Protein AF-A0A7V2LM24-F1 (afdb_monomer_lite)

Foldseek 3Di:
DDDDDDPPDDPPLDPVLLLVLLQVLQVLCLVLQFAEFEEEALLQCVLVVSNVVHPPSVSHYQYYQHQHDPVSLCPQQVQDPVCCVPANCAHQSSQQSRQNSRCVNRVGQKGKYKTAALDPDPADPVHGHLWMKIWIDGPVDIDIDIDRDPDHSVSSSSVRSSVSSVVSVVVSVVVVVVCPPQPDWDFDFAWKDFDWDDDPNDIGTQWIADPNDIWGFPAWDDWDADPQRKIWTWTATPPGKIWTKIANPVVRTITTGTINHHDPPD

pLDDT: mean 90.27, std 15.05, range [33.06, 98.88]

Secondary structure (DSSP, 8-state):
--------------HHHHHHHHHHHHHHHHHTT--EEEEESTTTTHHHHHHHSSTTGGGTEEEEEE--SHHHHHHHH---HHHHHHH-SSSHHHHHHHHHHHHHHHT-SEEEEEEE--SSS---SSS-TTEEEEEEE-SS-EEEEEEE--S-HHHHHHHHHHHHHHHHHHHHHHHHHHHTSTTSPEEEEEEEEEEEEEETTEEEEEEEEETTEEEEEEEEEEEEE-TTS-EEEEEEEGGGEEEEEEE-TTT--EEEEEEEPPP---

Sequence (266 aa):
MQARSPLKGRIIIDALSVQTTSQEVGQRLTAAALTVATAESCTGGLLASVLTDVAGSSAYMLGGVVSYSNHAKMRLLAVQDATLQTYGAVSAETAAEMAQGARRLLGGDIGLATTGIAGPGGGTPDKPVGTVYLHLSATDVEWGERHVWPHDRAGNKLASVQASLDLLLRYLDRRSQSDQHPNRPQRLDLPVVVEASEQAGRWKPRAVWVQDKRWEIVGWGRQSEQANGSVVVMVEANGGARFELVVDVVSGQWRLLRAWWPRQIA

Radius of gyration: 23.98 Å; chains: 1; bounding box: 83×41×59 Å

Structure (mmCIF, N/CA/C/O backbone):
data_AF-A0A7V2LM24-F1
#
_entry.id   AF-A0A7V2LM24-F1
#
loop_
_atom_site.group_PDB
_atom_site.id
_atom_site.type_symbol
_atom_site.label_atom_id
_atom_site.label_alt_id
_atom_site.label_comp_id
_atom_site.label_asym_id
_atom_site.label_entity_id
_atom_site.label_seq_id
_atom_site.pdbx_PDB_ins_code
_atom_site.Cartn_x
_atom_site.Cartn_y
_atom_site.Cartn_z
_atom_site.occupancy
_atom_site.B_iso_or_equiv
_atom_site.auth_seq_id
_atom_site.auth_comp_id
_atom_site.auth_asym_id
_atom_site.auth_atom_id
_atom_site.pdbx_PDB_model_num
ATOM 1 N N . MET A 1 1 ? 46.059 18.172 -12.756 1.00 37.44 1 MET A N 1
ATOM 2 C CA . MET A 1 1 ? 45.212 18.908 -11.793 1.00 37.44 1 MET A CA 1
ATOM 3 C C . MET A 1 1 ? 43.758 18.649 -12.185 1.00 37.44 1 MET A C 1
ATOM 5 O O . MET A 1 1 ? 43.260 19.279 -13.105 1.00 37.44 1 MET A O 1
ATOM 9 N N . GLN A 1 2 ? 43.130 17.604 -11.635 1.00 34.16 2 GLN A N 1
ATOM 10 C CA . GLN A 1 2 ? 41.748 17.246 -11.986 1.00 34.16 2 GLN A CA 1
ATOM 11 C C . GLN A 1 2 ? 40.785 18.178 -11.251 1.00 34.16 2 GLN A C 1
ATOM 13 O O . GLN A 1 2 ? 40.774 18.223 -10.020 1.00 34.16 2 GLN A O 1
ATOM 18 N N . ALA A 1 3 ? 39.995 18.929 -12.014 1.00 35.62 3 ALA A N 1
ATOM 19 C CA . ALA A 1 3 ? 38.919 19.750 -11.489 1.00 35.62 3 ALA A CA 1
ATOM 20 C C . ALA A 1 3 ? 37.841 18.840 -10.884 1.00 35.62 3 ALA A C 1
ATOM 22 O O . ALA A 1 3 ? 37.125 18.134 -11.594 1.00 35.62 3 ALA A O 1
ATOM 23 N N . ARG A 1 4 ? 37.737 18.844 -9.552 1.00 41.78 4 ARG A N 1
ATOM 24 C CA . ARG A 1 4 ? 36.575 18.308 -8.843 1.00 41.78 4 ARG A CA 1
ATOM 25 C C . ARG A 1 4 ? 35.386 19.212 -9.165 1.00 41.78 4 ARG A C 1
ATOM 27 O O . ARG A 1 4 ? 35.331 20.347 -8.702 1.00 41.78 4 ARG A O 1
ATOM 34 N N . SER A 1 5 ? 34.459 18.712 -9.977 1.00 37.47 5 SER A N 1
ATOM 35 C CA . SER A 1 5 ? 33.161 19.356 -10.185 1.00 37.47 5 SER A CA 1
ATOM 36 C C . SER A 1 5 ? 32.372 19.348 -8.866 1.00 37.47 5 SER A C 1
ATOM 38 O O . SER A 1 5 ? 32.349 18.312 -8.194 1.00 37.47 5 SER A O 1
ATOM 40 N N . PRO A 1 6 ? 31.729 20.457 -8.460 1.00 39.03 6 PRO A N 1
ATOM 41 C CA . PRO A 1 6 ? 31.017 20.525 -7.191 1.00 39.03 6 PRO A CA 1
ATOM 42 C C . PRO A 1 6 ? 29.738 19.677 -7.249 1.00 39.03 6 PRO A C 1
ATOM 44 O O . PRO A 1 6 ? 28.896 19.846 -8.131 1.00 39.03 6 PRO A O 1
ATOM 47 N N . LEU A 1 7 ? 29.593 18.762 -6.287 1.00 43.47 7 LEU A N 1
ATOM 48 C CA . LEU A 1 7 ? 28.379 17.984 -6.040 1.00 43.47 7 LEU A CA 1
ATOM 49 C C . LEU A 1 7 ? 27.267 18.920 -5.540 1.00 43.47 7 LEU A C 1
ATOM 51 O O . LEU A 1 7 ? 27.099 19.122 -4.341 1.00 43.47 7 LEU A O 1
ATOM 55 N N . LYS A 1 8 ? 26.498 19.508 -6.459 1.00 33.06 8 LYS A N 1
ATOM 56 C CA . LYS A 1 8 ? 25.224 20.155 -6.124 1.00 33.06 8 LYS A CA 1
ATOM 57 C C . LYS A 1 8 ? 24.149 19.079 -5.925 1.00 33.06 8 LYS A C 1
ATOM 59 O O . LYS A 1 8 ? 23.712 18.461 -6.888 1.00 33.06 8 LYS A O 1
ATOM 64 N N . GLY A 1 9 ? 23.743 18.874 -4.671 1.00 33.28 9 GLY A N 1
ATOM 65 C CA . GLY A 1 9 ? 22.403 18.400 -4.298 1.00 33.28 9 GLY A CA 1
ATOM 66 C C . GLY A 1 9 ? 22.006 16.971 -4.681 1.00 33.28 9 GLY A C 1
ATOM 67 O O . GLY A 1 9 ? 20.861 16.760 -5.066 1.00 33.28 9 GLY A O 1
ATOM 68 N N . ARG A 1 10 ? 22.898 15.978 -4.577 1.00 40.12 10 ARG A N 1
ATOM 69 C CA . ARG A 1 10 ? 22.471 14.568 -4.626 1.00 40.12 10 ARG A CA 1
ATOM 70 C C . ARG A 1 10 ? 21.993 14.142 -3.241 1.00 40.12 10 ARG A C 1
ATOM 72 O O . ARG A 1 10 ? 22.813 14.007 -2.340 1.00 40.12 10 ARG A O 1
ATOM 79 N N . ILE A 1 11 ? 20.690 13.906 -3.087 1.00 46.22 11 ILE A N 1
ATOM 80 C CA . ILE A 1 11 ? 20.195 13.027 -2.024 1.00 46.22 11 ILE A CA 1
ATOM 81 C C . ILE A 1 11 ? 20.829 11.663 -2.304 1.00 46.22 11 ILE A C 1
ATOM 83 O O . ILE A 1 11 ? 20.562 11.049 -3.338 1.00 46.22 11 ILE A O 1
ATOM 87 N N . ILE A 1 12 ? 21.752 11.235 -1.446 1.00 51.56 12 ILE A N 1
ATOM 88 C CA . ILE A 1 12 ? 22.260 9.868 -1.478 1.00 51.56 12 ILE A CA 1
ATOM 89 C C . ILE A 1 12 ? 21.156 9.028 -0.838 1.00 51.56 12 ILE A C 1
ATOM 91 O O . ILE A 1 12 ? 21.003 9.048 0.377 1.00 51.56 12 ILE A O 1
ATOM 95 N N . ILE A 1 13 ? 20.352 8.343 -1.652 1.00 61.75 13 ILE A N 1
ATOM 96 C CA . ILE A 1 13 ? 19.499 7.267 -1.143 1.00 61.75 13 ILE A CA 1
ATOM 97 C C . ILE A 1 13 ? 20.443 6.099 -0.867 1.00 61.75 13 ILE A C 1
ATOM 99 O O . ILE A 1 13 ? 20.842 5.381 -1.785 1.00 61.75 13 ILE A O 1
ATOM 103 N N . ASP A 1 14 ? 20.871 5.972 0.382 1.00 73.62 14 ASP A N 1
ATOM 104 C CA . ASP A 1 14 ? 21.644 4.832 0.855 1.00 73.62 14 ASP A CA 1
ATOM 105 C C . ASP A 1 14 ? 20.752 3.847 1.624 1.00 73.62 14 ASP A C 1
ATOM 107 O O . ASP A 1 14 ? 19.565 4.077 1.868 1.00 73.62 14 ASP A O 1
ATOM 111 N N . ALA A 1 15 ? 21.326 2.700 1.979 1.00 74.44 15 ALA A N 1
ATOM 112 C CA . ALA A 1 15 ? 20.617 1.674 2.734 1.00 74.44 15 ALA A CA 1
ATOM 113 C C . ALA A 1 15 ? 20.126 2.179 4.106 1.00 74.44 15 ALA A C 1
ATOM 115 O O . ALA A 1 15 ? 19.119 1.678 4.602 1.00 74.44 15 ALA A O 1
ATOM 116 N N . LEU A 1 16 ? 20.788 3.185 4.695 1.00 77.94 16 LEU A N 1
ATOM 117 C CA . LEU A 1 16 ? 20.397 3.767 5.982 1.00 77.94 16 LEU A CA 1
ATOM 118 C C . LEU A 1 16 ? 19.121 4.605 5.851 1.00 77.94 16 LEU A C 1
ATOM 120 O O . LEU A 1 16 ? 18.249 4.515 6.716 1.00 77.94 16 LEU A O 1
ATOM 124 N N . SER A 1 17 ? 18.978 5.366 4.760 1.00 86.19 17 SER A N 1
ATOM 125 C CA . SER A 1 17 ? 17.737 6.081 4.436 1.00 86.19 17 SER A CA 1
ATOM 126 C C . SER A 1 17 ? 16.563 5.109 4.338 1.00 86.19 17 SER A C 1
ATOM 128 O O . SER A 1 17 ? 15.573 5.263 5.051 1.00 86.19 17 SER A O 1
ATOM 130 N N . VAL A 1 18 ? 16.707 4.053 3.529 1.00 91.88 18 VAL A N 1
ATOM 131 C CA . VAL A 1 18 ? 15.642 3.056 3.324 1.00 91.88 18 VAL A CA 1
ATOM 132 C C . VAL A 1 18 ? 15.275 2.362 4.634 1.00 91.88 18 VAL A C 1
ATOM 134 O O . VAL A 1 18 ? 14.093 2.196 4.932 1.00 91.88 18 VAL A O 1
ATOM 137 N N . GLN A 1 19 ? 16.273 2.003 5.445 1.00 91.19 19 GLN A N 1
ATOM 138 C CA . GLN A 1 19 ? 16.048 1.402 6.755 1.00 91.19 19 GLN A CA 1
ATOM 139 C C . GLN A 1 19 ? 15.268 2.344 7.683 1.00 91.19 19 GLN A C 1
ATOM 141 O O . GLN A 1 19 ? 14.260 1.933 8.257 1.00 91.19 19 GLN A O 1
ATOM 146 N N . THR A 1 20 ? 15.675 3.610 7.780 1.00 93.56 20 THR A N 1
ATOM 147 C CA . THR A 1 20 ? 14.999 4.616 8.617 1.00 93.56 20 THR A CA 1
ATOM 148 C C . THR A 1 20 ? 13.538 4.794 8.197 1.00 93.56 20 THR A C 1
ATOM 150 O O . THR A 1 20 ? 12.636 4.706 9.029 1.00 93.56 20 THR A O 1
ATOM 153 N N . THR A 1 21 ? 13.275 4.954 6.897 1.00 95.88 21 THR A N 1
ATOM 154 C CA . THR A 1 21 ? 11.907 5.101 6.380 1.00 95.88 21 THR A CA 1
ATOM 155 C C . THR A 1 21 ? 11.081 3.832 6.595 1.00 95.88 21 THR A C 1
ATOM 157 O O . THR A 1 21 ? 9.913 3.917 6.967 1.00 95.88 21 THR A O 1
ATOM 160 N N . SER A 1 22 ? 11.669 2.643 6.419 1.00 97.19 22 SER A N 1
ATOM 161 C CA . SER A 1 22 ? 10.960 1.377 6.656 1.00 97.19 22 SER A CA 1
ATOM 162 C C . SER A 1 22 ? 10.521 1.224 8.117 1.00 97.19 22 SER A C 1
ATOM 164 O O . SER A 1 22 ? 9.391 0.807 8.372 1.00 97.19 22 SER A O 1
ATOM 166 N N . GLN A 1 23 ? 11.363 1.635 9.075 1.00 97.31 23 GLN A N 1
ATOM 167 C CA . GLN A 1 23 ? 11.035 1.624 10.502 1.00 97.31 23 GLN A CA 1
ATOM 168 C C . GLN A 1 23 ? 9.864 2.557 10.815 1.00 97.31 23 GLN A C 1
ATOM 170 O O . GLN A 1 23 ? 8.935 2.152 11.515 1.00 97.31 23 GLN A O 1
ATOM 175 N N . GLU A 1 24 ? 9.873 3.776 10.271 1.00 97.62 24 GLU A N 1
ATOM 176 C CA . GLU A 1 24 ? 8.769 4.722 10.446 1.00 97.62 24 GLU A CA 1
ATOM 177 C C . GLU A 1 24 ? 7.462 4.178 9.850 1.00 97.62 24 GLU A C 1
ATOM 179 O O . GLU A 1 24 ? 6.423 4.184 10.514 1.00 97.62 24 GLU A O 1
ATOM 184 N N . VAL A 1 25 ? 7.514 3.639 8.626 1.00 98.25 25 VAL A N 1
ATOM 185 C CA . VAL A 1 25 ? 6.362 2.997 7.975 1.00 98.25 25 VAL A CA 1
ATOM 186 C C . VAL A 1 25 ? 5.797 1.884 8.855 1.00 98.25 25 VAL A C 1
ATOM 188 O O . VAL A 1 25 ? 4.591 1.862 9.105 1.00 98.25 25 VAL A O 1
ATOM 191 N N . GLY A 1 26 ? 6.648 0.991 9.366 1.00 97.00 26 GLY A N 1
ATOM 192 C CA . GLY A 1 26 ? 6.212 -0.121 10.209 1.00 97.00 26 GLY A CA 1
ATOM 193 C C . GLY A 1 26 ? 5.557 0.336 11.512 1.00 97.00 26 GLY A C 1
ATOM 194 O O . GLY A 1 26 ? 4.490 -0.162 11.881 1.00 97.00 26 GLY A O 1
ATOM 195 N N . GLN A 1 27 ? 6.135 1.340 12.177 1.00 94.50 27 GLN A N 1
ATOM 196 C CA . GLN A 1 27 ? 5.555 1.938 13.383 1.00 94.50 27 GLN A CA 1
ATOM 197 C C . GLN A 1 27 ? 4.174 2.538 13.106 1.00 94.50 27 GLN A C 1
ATOM 199 O O . GLN A 1 27 ? 3.226 2.293 13.855 1.00 94.50 27 GLN A O 1
ATOM 204 N N . ARG A 1 28 ? 4.032 3.294 12.012 1.00 95.88 28 ARG A N 1
ATOM 205 C CA . ARG A 1 28 ? 2.782 3.990 11.684 1.00 95.88 28 ARG A CA 1
ATOM 206 C C . ARG A 1 28 ? 1.684 3.059 11.184 1.00 95.88 28 ARG A C 1
ATOM 208 O O . ARG A 1 28 ? 0.530 3.258 11.556 1.00 95.88 28 ARG A O 1
ATOM 215 N N . LEU A 1 29 ? 2.021 2.039 10.396 1.00 95.31 29 LEU A N 1
ATOM 216 C CA . LEU A 1 29 ? 1.067 1.000 9.996 1.00 95.31 29 LEU A CA 1
ATOM 217 C C . LEU A 1 29 ? 0.553 0.231 11.216 1.00 95.31 29 LEU A C 1
ATOM 219 O O . LEU A 1 29 ? -0.658 0.091 11.378 1.00 95.31 29 LEU A O 1
ATOM 223 N N . THR A 1 30 ? 1.456 -0.172 12.116 1.00 88.62 30 THR A N 1
ATOM 224 C CA . THR A 1 30 ? 1.090 -0.858 13.365 1.00 88.62 30 THR A CA 1
ATOM 225 C C . THR A 1 30 ? 0.179 0.011 14.232 1.00 88.62 30 THR A C 1
ATOM 227 O O . THR A 1 30 ? -0.873 -0.445 14.670 1.00 88.62 30 THR A O 1
ATOM 230 N N . ALA A 1 31 ? 0.539 1.282 14.441 1.00 84.38 31 ALA A N 1
ATOM 231 C CA . ALA A 1 31 ? -0.258 2.216 15.238 1.00 84.38 31 ALA A CA 1
ATOM 232 C C . ALA A 1 31 ? -1.649 2.487 14.636 1.00 84.38 31 ALA A C 1
ATOM 234 O O . ALA A 1 31 ? -2.605 2.720 15.372 1.00 84.38 31 ALA A O 1
ATOM 235 N N . ALA A 1 32 ? -1.769 2.446 13.307 1.00 84.81 32 ALA A N 1
ATOM 236 C CA . ALA A 1 32 ? -3.035 2.608 12.599 1.00 84.81 32 ALA A CA 1
ATOM 237 C C . ALA A 1 32 ? -3.830 1.297 12.442 1.00 84.81 32 ALA A C 1
ATOM 239 O O . ALA A 1 32 ? -4.922 1.337 11.874 1.00 84.81 32 ALA A O 1
ATOM 240 N N . ALA A 1 33 ? -3.295 0.161 12.913 1.00 89.94 33 ALA A N 1
ATOM 241 C CA . ALA A 1 33 ? -3.821 -1.183 12.663 1.00 89.94 33 ALA A CA 1
ATOM 242 C C . ALA A 1 33 ? -4.101 -1.443 11.168 1.00 89.94 33 ALA A C 1
ATOM 244 O O . ALA A 1 33 ? -5.126 -2.020 10.809 1.00 89.94 33 ALA A O 1
ATOM 245 N N . LEU A 1 34 ? -3.200 -0.969 10.300 1.00 94.88 34 LEU A N 1
ATOM 246 C CA . LEU A 1 34 ? -3.285 -1.134 8.852 1.00 94.88 34 LEU A CA 1
ATOM 247 C C . LEU A 1 34 ? -2.288 -2.175 8.361 1.00 94.88 34 LEU A C 1
ATOM 249 O O . LEU A 1 34 ? -1.149 -2.247 8.822 1.00 94.88 34 LEU A O 1
ATOM 253 N N . THR A 1 35 ? -2.713 -2.916 7.349 1.00 97.88 35 THR A N 1
ATOM 254 C CA . THR A 1 35 ? -1.928 -3.956 6.698 1.00 97.88 35 THR A CA 1
ATOM 255 C C . THR A 1 35 ? -1.551 -3.584 5.265 1.00 97.88 35 THR A C 1
ATOM 257 O O . THR A 1 35 ? -2.272 -2.866 4.567 1.00 97.88 35 THR A O 1
ATOM 260 N N . VAL A 1 36 ? -0.406 -4.087 4.805 1.00 98.62 36 VAL A N 1
ATOM 261 C CA . VAL A 1 36 ? 0.128 -3.863 3.463 1.00 98.62 36 VAL A CA 1
ATOM 262 C C . VAL A 1 36 ? 0.480 -5.183 2.777 1.00 98.62 36 VAL A C 1
ATOM 264 O O . VAL A 1 36 ? 1.026 -6.111 3.377 1.00 98.62 36 VAL A O 1
ATOM 267 N N . ALA A 1 37 ? 0.155 -5.240 1.490 1.00 98.75 37 ALA A N 1
ATOM 268 C CA . ALA A 1 37 ? 0.462 -6.311 0.556 1.00 98.75 37 ALA A CA 1
ATOM 269 C C . ALA A 1 37 ? 1.284 -5.744 -0.610 1.00 98.75 37 ALA A C 1
ATOM 271 O O . ALA A 1 37 ? 0.909 -4.719 -1.186 1.00 98.75 37 ALA A O 1
ATOM 272 N N . THR A 1 38 ? 2.389 -6.391 -0.990 1.00 98.81 38 THR A N 1
ATOM 273 C CA . THR A 1 38 ? 3.266 -5.877 -2.060 1.00 98.81 38 THR A CA 1
ATOM 274 C C . THR A 1 38 ? 3.158 -6.671 -3.366 1.00 98.81 38 THR A C 1
ATOM 276 O O . THR A 1 38 ? 2.965 -7.885 -3.374 1.00 98.81 38 THR A O 1
ATOM 279 N N . ALA A 1 39 ? 3.318 -5.986 -4.498 1.00 98.88 39 ALA A N 1
ATOM 280 C CA . ALA A 1 39 ? 3.486 -6.576 -5.825 1.00 98.88 39 ALA A CA 1
ATOM 281 C C . ALA A 1 39 ? 4.750 -6.025 -6.490 1.00 98.88 39 ALA A C 1
ATOM 283 O O . ALA A 1 39 ? 4.821 -4.860 -6.870 1.00 98.88 39 ALA A O 1
ATOM 284 N N . GLU A 1 40 ? 5.760 -6.861 -6.677 1.00 98.81 40 GLU A N 1
ATOM 285 C CA . GLU A 1 40 ? 7.068 -6.425 -7.154 1.00 98.81 40 GLU A CA 1
ATOM 286 C C . GLU A 1 40 ? 7.412 -7.037 -8.508 1.00 98.81 40 GLU A C 1
ATOM 288 O O . GLU A 1 40 ? 7.322 -8.245 -8.713 1.00 98.81 40 GLU A O 1
ATOM 293 N N . SER A 1 41 ? 7.885 -6.207 -9.436 1.00 98.25 41 SER A N 1
ATOM 294 C CA . SER A 1 41 ? 8.527 -6.674 -10.666 1.00 98.25 41 SER A CA 1
ATOM 295 C C . SER A 1 41 ? 10.019 -6.339 -10.624 1.00 98.25 41 SER A C 1
ATOM 297 O O . SER A 1 41 ? 10.837 -7.181 -10.264 1.00 98.25 41 SER A O 1
ATOM 299 N N . CYS A 1 42 ? 10.415 -5.103 -10.940 1.00 97.56 42 CYS A N 1
ATOM 300 C CA . CYS A 1 42 ? 11.832 -4.750 -11.081 1.00 97.56 42 CYS A CA 1
ATOM 301 C C . CYS A 1 42 ? 12.618 -4.717 -9.760 1.00 97.56 42 CYS A C 1
ATOM 303 O O . CYS A 1 42 ? 13.836 -4.904 -9.782 1.00 97.56 42 CYS A O 1
ATOM 305 N N . THR A 1 43 ? 11.949 -4.517 -8.621 1.00 98.12 43 THR A N 1
ATOM 306 C CA . THR A 1 43 ? 12.566 -4.547 -7.283 1.00 98.12 43 THR A CA 1
ATOM 307 C C . THR A 1 43 ? 12.795 -5.973 -6.771 1.00 98.12 43 THR A C 1
ATOM 309 O O . THR A 1 43 ? 13.716 -6.192 -5.985 1.00 98.12 43 THR A O 1
ATOM 312 N N . GLY A 1 44 ? 12.078 -6.964 -7.309 1.00 97.62 44 GLY A N 1
ATOM 313 C CA . GLY A 1 44 ? 12.385 -8.385 -7.135 1.00 97.62 44 GLY A CA 1
ATOM 314 C C . GLY A 1 44 ? 12.363 -8.879 -5.686 1.00 97.62 44 GLY A C 1
ATOM 315 O O . GLY A 1 44 ? 13.215 -9.685 -5.333 1.00 97.62 44 GLY A O 1
ATOM 316 N N . GLY A 1 45 ? 11.451 -8.370 -4.857 1.00 98.38 45 GLY A N 1
ATOM 317 C CA . GLY A 1 45 ? 11.324 -8.744 -3.444 1.00 98.38 45 GLY A CA 1
ATOM 318 C C . GLY A 1 45 ? 12.030 -7.788 -2.480 1.00 98.38 45 GLY A C 1
ATOM 319 O O . GLY A 1 45 ? 11.948 -7.973 -1.271 1.00 98.38 45 GLY A O 1
ATOM 320 N N . LEU A 1 46 ? 12.741 -6.775 -2.988 1.00 98.44 46 LEU A N 1
ATOM 321 C CA . LEU A 1 46 ? 13.481 -5.836 -2.148 1.00 98.44 46 LEU A CA 1
ATOM 322 C C . LEU A 1 46 ? 12.554 -4.962 -1.294 1.00 98.44 46 LEU A C 1
ATOM 324 O O . LEU A 1 46 ? 12.904 -4.671 -0.157 1.00 98.44 46 LEU A O 1
ATOM 328 N N . LEU A 1 47 ? 11.385 -4.563 -1.807 1.00 98.56 47 LEU A N 1
ATOM 329 C CA . LEU A 1 47 ? 10.421 -3.787 -1.019 1.00 98.56 47 LEU A CA 1
ATOM 330 C C . LEU A 1 47 ? 9.864 -4.627 0.136 1.00 98.56 47 LEU A C 1
ATOM 332 O O . LEU A 1 47 ? 9.814 -4.153 1.267 1.00 98.56 47 LEU A O 1
ATOM 336 N N . ALA A 1 48 ? 9.490 -5.880 -0.135 1.00 98.56 48 ALA A N 1
ATOM 337 C CA . ALA A 1 48 ? 9.071 -6.806 0.907 1.00 98.56 48 ALA A CA 1
ATOM 338 C C . ALA A 1 48 ? 10.191 -7.029 1.935 1.00 98.5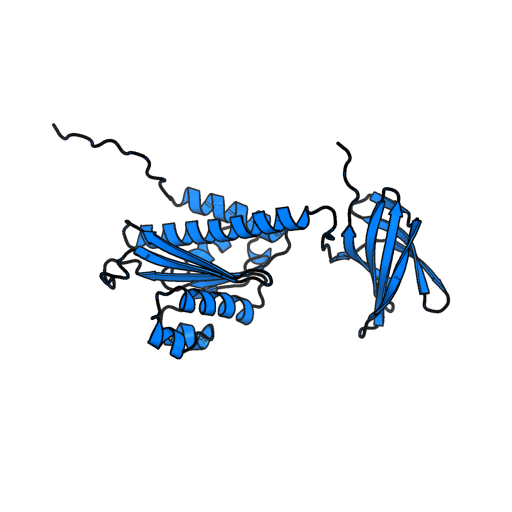6 48 ALA A C 1
ATOM 340 O O . ALA A 1 48 ? 9.928 -6.924 3.126 1.00 98.56 48 ALA A O 1
ATOM 341 N N . SER A 1 49 ? 11.432 -7.245 1.479 1.00 98.38 49 SER A N 1
ATOM 342 C CA . SER A 1 49 ? 12.601 -7.456 2.345 1.00 98.38 49 SER A CA 1
ATOM 343 C C . SER A 1 49 ? 12.773 -6.326 3.357 1.00 98.38 49 SER A C 1
ATOM 345 O O . SER A 1 49 ? 12.809 -6.591 4.554 1.00 98.38 49 SER A O 1
ATOM 347 N N . VAL A 1 50 ? 12.807 -5.068 2.901 1.00 98.00 50 VAL A N 1
ATOM 348 C CA . VAL A 1 50 ? 13.039 -3.934 3.811 1.00 98.00 50 VAL A CA 1
ATOM 349 C C . VAL A 1 50 ? 11.871 -3.708 4.771 1.00 98.00 50 VAL A C 1
ATOM 351 O O . VAL A 1 50 ? 12.082 -3.283 5.900 1.00 98.00 50 VAL A O 1
ATOM 354 N N . LEU A 1 51 ? 10.637 -4.028 4.362 1.00 98.25 51 LEU A N 1
ATOM 355 C CA . LEU A 1 51 ? 9.479 -3.992 5.259 1.00 98.25 51 LEU A CA 1
ATOM 356 C C . LEU A 1 51 ? 9.545 -5.101 6.315 1.00 98.25 51 LEU A C 1
ATOM 358 O O . LEU A 1 51 ? 9.098 -4.879 7.439 1.00 98.25 51 LEU A O 1
ATOM 362 N N . THR A 1 52 ? 10.089 -6.273 5.969 1.00 98.00 52 THR A N 1
ATOM 363 C CA . THR A 1 52 ? 10.245 -7.405 6.894 1.00 98.00 52 THR A CA 1
ATOM 364 C C . THR A 1 52 ? 11.470 -7.303 7.801 1.00 98.00 52 THR A C 1
ATOM 366 O O . THR A 1 52 ? 11.455 -7.898 8.875 1.00 98.00 52 THR A O 1
ATOM 369 N N . ASP A 1 53 ? 12.481 -6.514 7.425 1.00 96.88 53 ASP A N 1
ATOM 370 C CA . ASP A 1 53 ? 13.674 -6.250 8.248 1.00 96.88 53 ASP A CA 1
ATOM 371 C C . ASP A 1 53 ? 13.350 -5.445 9.523 1.00 96.88 53 ASP A C 1
ATOM 373 O O . ASP A 1 53 ? 14.142 -5.395 10.468 1.00 96.88 53 ASP A O 1
ATOM 377 N N . VAL A 1 54 ? 12.171 -4.822 9.582 1.00 96.62 54 VAL A N 1
ATOM 378 C CA . VAL A 1 54 ? 11.662 -4.140 10.774 1.00 96.62 54 VAL A CA 1
ATOM 379 C C . VAL A 1 54 ? 11.084 -5.168 11.750 1.00 96.62 54 VAL A C 1
ATOM 381 O O . VAL A 1 54 ? 10.177 -5.937 11.423 1.00 96.62 54 VAL A O 1
ATOM 384 N N . ALA A 1 55 ? 11.584 -5.165 12.987 1.00 95.19 55 ALA A N 1
ATOM 385 C CA . ALA A 1 55 ? 11.072 -6.032 14.044 1.00 95.19 55 ALA A CA 1
ATOM 386 C C . ALA A 1 55 ? 9.569 -5.791 14.288 1.00 95.19 55 ALA A C 1
ATOM 388 O O . ALA A 1 55 ? 9.126 -4.650 14.405 1.00 95.19 55 ALA A O 1
ATOM 389 N N . GLY A 1 56 ? 8.790 -6.874 14.384 1.00 94.56 56 GLY A N 1
ATOM 390 C CA . GLY A 1 56 ? 7.331 -6.804 14.533 1.00 94.56 56 GLY A CA 1
ATOM 391 C C . GLY A 1 56 ? 6.561 -6.643 13.217 1.00 94.56 56 GLY A C 1
ATOM 392 O O . GLY A 1 56 ? 5.345 -6.468 13.252 1.00 94.56 56 GLY A O 1
ATOM 393 N N . SER A 1 57 ? 7.228 -6.754 12.063 1.00 96.88 57 SER A N 1
ATOM 394 C CA . SER A 1 57 ? 6.614 -6.626 10.733 1.00 96.88 57 SER A CA 1
ATOM 395 C C . SER A 1 57 ? 5.418 -7.547 10.474 1.00 96.88 57 SER A C 1
ATOM 397 O O . SER A 1 57 ? 4.544 -7.191 9.689 1.00 96.88 57 SER A O 1
ATOM 399 N N . SER A 1 58 ? 5.291 -8.663 11.198 1.00 96.19 58 SER A N 1
ATOM 400 C CA . SER A 1 58 ? 4.107 -9.534 11.167 1.00 96.19 58 SER A CA 1
ATOM 401 C C . SER A 1 58 ? 2.797 -8.835 11.557 1.00 96.19 58 SER A C 1
ATOM 403 O O . SER A 1 58 ? 1.728 -9.364 11.273 1.00 96.19 58 SER A O 1
ATOM 405 N N . ALA A 1 59 ? 2.856 -7.675 12.219 1.00 89.50 59 ALA A N 1
ATOM 406 C CA . ALA A 1 59 ? 1.676 -6.891 12.577 1.00 89.50 59 ALA A CA 1
ATOM 407 C C . ALA A 1 59 ? 1.047 -6.147 11.384 1.00 89.50 59 ALA A C 1
ATOM 409 O O . ALA A 1 59 ? -0.134 -5.817 11.443 1.00 89.50 59 ALA A O 1
ATOM 410 N N . TYR A 1 60 ? 1.810 -5.875 10.319 1.00 97.12 60 TYR A N 1
ATOM 411 C CA . TYR A 1 60 ? 1.335 -5.068 9.187 1.00 97.12 60 TYR A CA 1
ATOM 412 C C . TYR A 1 60 ? 1.685 -5.635 7.808 1.00 97.12 60 TYR A C 1
ATOM 414 O O . TYR A 1 60 ? 1.000 -5.320 6.842 1.00 97.12 60 TYR A O 1
ATOM 422 N N . MET A 1 61 ? 2.728 -6.451 7.661 1.00 98.19 61 MET A N 1
ATOM 423 C CA . MET A 1 61 ? 3.136 -7.003 6.369 1.00 98.19 61 MET A CA 1
ATOM 424 C C . MET A 1 61 ? 2.487 -8.372 6.145 1.00 98.19 61 MET A C 1
ATOM 426 O O . MET A 1 61 ? 2.851 -9.347 6.798 1.00 98.19 61 MET A O 1
ATOM 430 N N . LEU A 1 62 ? 1.549 -8.460 5.197 1.00 97.88 62 LEU A N 1
ATOM 431 C CA . LEU A 1 62 ? 0.817 -9.707 4.921 1.00 97.88 62 LEU A CA 1
ATOM 432 C C . LEU A 1 62 ? 1.582 -10.665 4.011 1.00 97.88 62 LEU A C 1
ATOM 434 O O . LEU A 1 62 ? 1.419 -11.881 4.085 1.00 97.88 62 LEU A O 1
ATOM 438 N N . GLY A 1 63 ? 2.392 -10.113 3.115 1.00 97.62 63 GLY A N 1
ATOM 439 C CA . GLY A 1 63 ? 3.096 -10.876 2.099 1.00 97.62 63 GLY A CA 1
ATOM 440 C C . GLY A 1 63 ? 3.322 -10.060 0.836 1.00 97.62 63 GLY A C 1
ATOM 441 O O . GLY A 1 63 ? 2.863 -8.922 0.703 1.00 97.62 63 GLY A O 1
ATOM 442 N N . GLY A 1 64 ? 4.053 -10.657 -0.097 1.00 98.12 64 GLY A N 1
ATOM 443 C CA . GLY A 1 64 ? 4.395 -10.023 -1.358 1.00 98.12 64 GLY A CA 1
ATOM 444 C C . GLY A 1 64 ? 4.368 -11.006 -2.516 1.00 98.12 64 GLY A C 1
ATOM 445 O O . GLY A 1 64 ? 4.672 -12.188 -2.356 1.00 98.12 64 GLY A O 1
ATOM 446 N N . VAL A 1 65 ? 4.029 -10.506 -3.699 1.00 98.75 65 VAL A N 1
ATOM 447 C CA . VAL A 1 65 ? 4.078 -11.262 -4.949 1.00 98.75 65 VAL A CA 1
ATOM 448 C C . VAL A 1 65 ? 5.168 -10.683 -5.834 1.00 98.75 65 VAL A C 1
ATOM 450 O O . VAL A 1 65 ? 5.057 -9.556 -6.310 1.00 98.75 65 VAL A O 1
ATOM 453 N N . VAL A 1 66 ? 6.202 -11.472 -6.122 1.00 98.75 66 VAL A N 1
ATOM 454 C CA . VAL A 1 66 ? 7.184 -11.112 -7.150 1.00 98.75 66 VAL A CA 1
ATOM 455 C C . VAL A 1 66 ? 6.679 -11.594 -8.514 1.00 98.75 66 VAL A C 1
ATOM 457 O O . VAL A 1 66 ? 6.868 -12.746 -8.900 1.00 98.75 66 VAL A O 1
ATOM 460 N N . SER A 1 67 ? 6.015 -10.713 -9.262 1.00 98.00 67 SER A N 1
ATOM 461 C CA . SER A 1 67 ? 5.397 -11.004 -10.563 1.00 98.00 67 SER A CA 1
ATOM 462 C C . SER A 1 67 ? 6.234 -10.456 -11.72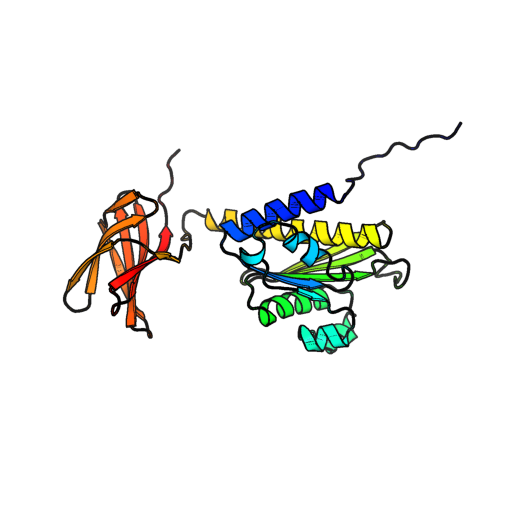6 1.00 98.00 67 SER A C 1
ATOM 464 O O . SER A 1 67 ? 5.853 -9.491 -12.397 1.00 98.00 67 SER A O 1
ATOM 466 N N . TYR A 1 68 ? 7.401 -11.056 -11.977 1.00 96.25 68 TYR A N 1
ATOM 467 C CA . TYR A 1 68 ? 8.351 -10.540 -12.975 1.00 96.25 68 TYR A CA 1
ATOM 468 C C . TYR A 1 68 ? 7.833 -10.647 -14.421 1.00 96.25 68 TYR A C 1
ATOM 470 O O . TYR A 1 68 ? 7.899 -9.680 -15.180 1.00 96.25 68 TYR A O 1
ATOM 478 N N . SER A 1 69 ? 7.255 -11.790 -14.804 1.00 97.88 69 SER A N 1
ATOM 479 C CA . SER A 1 69 ? 6.728 -12.014 -16.159 1.00 97.88 69 SER A CA 1
ATOM 480 C C . SER A 1 69 ? 5.284 -11.530 -16.322 1.00 97.88 69 SER A C 1
ATOM 482 O O . SER A 1 69 ? 4.527 -11.475 -15.353 1.00 97.88 69 SER A O 1
ATOM 484 N N . ASN A 1 70 ? 4.874 -11.236 -17.560 1.00 98.31 70 ASN A N 1
ATOM 485 C CA . ASN A 1 70 ? 3.479 -10.909 -17.890 1.00 98.31 70 ASN A CA 1
ATOM 486 C C . ASN A 1 70 ? 2.521 -12.015 -17.440 1.00 98.31 70 ASN A C 1
ATOM 488 O O . ASN A 1 70 ? 1.523 -11.740 -16.787 1.00 98.31 70 ASN A O 1
ATOM 492 N N . HIS A 1 71 ? 2.873 -13.276 -17.697 1.00 98.31 71 HIS A N 1
ATOM 493 C CA . HIS A 1 71 ? 2.087 -14.417 -17.233 1.00 98.31 71 HIS A CA 1
ATOM 494 C C . HIS A 1 71 ? 1.929 -14.440 -15.704 1.00 98.31 71 HIS A C 1
ATOM 496 O O . HIS A 1 71 ? 0.832 -14.687 -15.214 1.00 98.31 71 HIS A O 1
ATOM 502 N N . ALA A 1 72 ? 2.985 -14.136 -14.939 1.00 98.50 72 ALA A N 1
ATOM 503 C CA . ALA A 1 72 ? 2.884 -14.049 -13.482 1.00 98.50 72 ALA A CA 1
ATOM 504 C C . ALA A 1 72 ? 1.987 -12.885 -13.031 1.00 98.50 72 ALA A C 1
ATOM 506 O O . ALA A 1 72 ? 1.179 -13.071 -12.126 1.00 98.50 72 ALA A O 1
ATOM 507 N N . LYS A 1 73 ? 2.084 -11.715 -13.681 1.00 98.75 73 LYS A N 1
ATOM 508 C CA . LYS A 1 73 ? 1.209 -10.559 -13.414 1.00 98.75 73 LYS A CA 1
ATOM 509 C C . LYS A 1 73 ? -0.264 -10.921 -13.614 1.00 98.75 73 LYS A C 1
ATOM 511 O O . LYS A 1 73 ? -1.076 -10.690 -12.725 1.00 98.75 73 LYS A O 1
ATOM 516 N N . MET A 1 74 ? -0.593 -11.557 -14.738 1.00 98.75 74 MET A N 1
ATOM 517 C CA . MET A 1 74 ? -1.965 -11.980 -15.030 1.00 98.75 74 MET A CA 1
ATOM 518 C C . MET A 1 74 ? -2.443 -13.057 -14.054 1.00 98.75 74 MET A C 1
ATOM 520 O O . MET A 1 74 ? -3.488 -12.917 -13.429 1.00 98.75 74 MET A O 1
ATOM 524 N N . ARG A 1 75 ? -1.659 -14.125 -13.873 1.00 98.62 75 ARG A N 1
ATOM 525 C CA . ARG A 1 75 ? -2.074 -15.289 -13.082 1.00 98.62 75 ARG A CA 1
ATOM 526 C C . ARG A 1 75 ? -2.198 -14.997 -11.589 1.00 98.62 75 ARG A C 1
ATOM 528 O O . ARG A 1 75 ? -3.097 -15.532 -10.953 1.00 98.62 75 ARG A O 1
ATOM 535 N N . LEU A 1 76 ? -1.265 -14.234 -11.024 1.00 98.56 76 LEU A N 1
ATOM 536 C CA . LEU A 1 76 ? -1.185 -14.028 -9.575 1.00 98.56 76 LEU A CA 1
ATOM 537 C C . LEU A 1 76 ? -1.907 -12.757 -9.132 1.00 98.56 76 LEU A C 1
ATOM 539 O O . LEU A 1 76 ? -2.481 -12.739 -8.052 1.00 98.56 76 LEU A O 1
ATOM 543 N N . LEU A 1 77 ? -1.880 -11.702 -9.949 1.00 98.62 77 LEU A N 1
ATOM 544 C CA . LEU A 1 77 ? -2.404 -10.384 -9.576 1.00 98.62 77 LEU A CA 1
ATOM 545 C C . LEU A 1 77 ? -3.634 -9.975 -10.391 1.00 98.62 77 LEU A C 1
ATOM 547 O O . LEU A 1 77 ? -4.161 -8.886 -10.184 1.00 98.62 77 LEU A O 1
ATOM 551 N N . ALA A 1 78 ? -4.114 -10.839 -11.292 1.00 98.44 78 ALA A N 1
ATOM 552 C CA . ALA A 1 78 ? -5.242 -10.555 -12.176 1.00 98.44 78 ALA A CA 1
ATOM 553 C C . ALA A 1 78 ? -5.048 -9.281 -13.021 1.00 98.44 78 ALA A C 1
ATOM 555 O O . ALA A 1 78 ? -6.020 -8.602 -13.346 1.00 98.44 78 ALA A O 1
ATOM 556 N N . VAL A 1 79 ? -3.796 -8.964 -13.381 1.00 98.75 79 VAL A N 1
ATOM 557 C CA . VAL A 1 79 ? -3.511 -7.959 -14.415 1.00 98.75 79 VAL A CA 1
ATOM 558 C C . VAL A 1 79 ? -4.156 -8.423 -15.718 1.00 98.75 79 VAL A C 1
ATOM 560 O O . VAL A 1 79 ? -4.058 -9.597 -16.077 1.00 98.75 79 VAL A O 1
ATOM 563 N N . GLN A 1 80 ? -4.835 -7.528 -16.420 1.00 98.69 80 GLN A N 1
ATOM 564 C CA . GLN A 1 80 ? -5.557 -7.863 -17.637 1.00 98.69 80 GLN A CA 1
ATOM 565 C C . GLN A 1 80 ? -4.591 -7.984 -18.816 1.00 98.69 80 GLN A C 1
ATOM 567 O O . GLN A 1 80 ? -3.680 -7.171 -18.984 1.00 98.69 80 GLN A O 1
ATOM 572 N N . ASP A 1 81 ? -4.822 -8.970 -19.686 1.00 98.50 81 ASP A N 1
ATOM 573 C CA . ASP A 1 81 ? -4.047 -9.098 -20.925 1.00 98.50 81 ASP A CA 1
ATOM 574 C C . ASP A 1 81 ? -4.176 -7.831 -21.787 1.00 98.50 81 ASP A C 1
ATOM 576 O O . ASP A 1 81 ? -3.170 -7.284 -22.227 1.00 98.50 81 ASP A O 1
ATOM 580 N N . ALA A 1 82 ? -5.386 -7.273 -21.911 1.00 98.50 82 ALA A N 1
ATOM 581 C CA . ALA A 1 82 ? -5.628 -6.028 -22.644 1.00 98.50 82 ALA A CA 1
ATOM 582 C C . ALA A 1 82 ? -4.768 -4.851 -22.142 1.00 98.50 82 ALA A C 1
ATOM 584 O O . ALA A 1 82 ? -4.254 -4.074 -22.952 1.00 98.50 82 ALA A O 1
ATOM 585 N N . THR A 1 83 ? -4.556 -4.745 -20.826 1.00 98.56 83 THR A N 1
ATOM 586 C CA . THR A 1 83 ? -3.684 -3.731 -20.214 1.00 98.56 83 THR A CA 1
ATOM 587 C C . THR A 1 83 ? -2.232 -3.931 -20.647 1.00 98.56 83 THR A C 1
ATOM 589 O O . THR A 1 83 ? -1.565 -2.985 -21.073 1.00 98.56 83 THR A O 1
ATOM 592 N N . LEU A 1 84 ? -1.750 -5.175 -20.624 1.00 98.44 84 LEU A N 1
ATOM 593 C CA . LEU A 1 84 ? -0.388 -5.510 -21.037 1.00 98.44 84 LEU A CA 1
ATOM 594 C C . LEU A 1 84 ? -0.160 -5.322 -22.541 1.00 98.44 84 LEU A C 1
ATOM 596 O O . LEU A 1 84 ? 0.914 -4.858 -22.916 1.00 98.44 84 LEU A O 1
ATOM 600 N N . GLN A 1 85 ? -1.142 -5.639 -23.388 1.00 98.06 85 GLN A N 1
ATOM 601 C CA . GLN A 1 85 ? -1.046 -5.425 -24.837 1.00 98.06 85 GLN A CA 1
ATOM 602 C C . GLN A 1 85 ? -1.047 -3.934 -25.197 1.00 98.06 85 GLN A C 1
ATOM 604 O O . GLN A 1 85 ? -0.288 -3.507 -26.062 1.00 98.06 85 GLN A O 1
ATOM 609 N N . THR A 1 86 ? -1.878 -3.136 -24.520 1.00 98.12 86 THR A N 1
ATOM 610 C CA . THR A 1 86 ? -2.079 -1.718 -24.862 1.00 98.12 86 THR A CA 1
ATOM 611 C C . THR A 1 86 ? -0.981 -0.825 -24.289 1.00 98.12 86 THR A C 1
ATOM 613 O O . THR A 1 86 ? -0.440 0.028 -24.988 1.00 98.12 86 THR A O 1
ATOM 616 N N . TYR A 1 87 ? -0.630 -1.015 -23.015 1.00 98.00 87 TYR A N 1
ATOM 617 C CA . TYR A 1 87 ? 0.257 -0.104 -22.283 1.00 98.00 87 TYR A CA 1
ATOM 618 C C . TYR A 1 87 ? 1.638 -0.706 -21.995 1.00 98.00 87 TYR A C 1
ATOM 620 O O . TYR A 1 87 ? 2.606 0.024 -21.732 1.00 98.00 87 TYR A O 1
ATOM 628 N N . GLY A 1 88 ? 1.756 -2.034 -22.081 1.00 98.00 88 GLY A N 1
ATOM 629 C CA . GLY A 1 88 ? 2.953 -2.781 -21.714 1.00 98.00 88 GLY A CA 1
ATOM 630 C C . GLY A 1 88 ? 3.102 -2.974 -20.203 1.00 98.00 88 GLY A C 1
ATOM 631 O O . GLY A 1 88 ? 2.513 -2.266 -19.394 1.00 98.00 88 GLY A O 1
ATOM 632 N N . ALA A 1 89 ? 3.979 -3.903 -19.810 1.00 97.94 89 ALA A N 1
ATOM 633 C CA . ALA A 1 89 ? 4.214 -4.254 -18.404 1.00 97.94 89 ALA A CA 1
ATOM 634 C C . ALA A 1 89 ? 4.783 -3.116 -17.540 1.00 97.94 89 ALA A C 1
ATOM 636 O O . ALA A 1 89 ? 4.723 -3.179 -16.313 1.00 97.94 89 ALA A O 1
ATOM 637 N N . VAL A 1 90 ? 5.386 -2.108 -18.173 1.00 98.38 90 VAL A N 1
ATOM 638 C CA . VAL A 1 90 ? 5.959 -0.928 -17.520 1.00 98.38 90 VAL A CA 1
ATOM 639 C C . VAL A 1 90 ? 5.066 0.260 -17.854 1.00 98.38 90 VAL A C 1
ATOM 641 O O . VAL A 1 90 ? 5.322 0.991 -18.815 1.00 98.38 90 VAL A O 1
ATOM 644 N N . SER A 1 91 ? 3.973 0.393 -17.110 1.00 98.69 91 SER A N 1
ATOM 645 C CA . SER A 1 91 ? 2.973 1.447 -17.276 1.00 98.69 91 SER A CA 1
ATOM 646 C C . SER A 1 91 ? 2.252 1.734 -15.956 1.00 98.69 91 SER A C 1
ATOM 648 O O . SER A 1 91 ? 2.348 0.946 -15.009 1.00 98.69 91 SER A O 1
ATOM 650 N N . ALA A 1 92 ? 1.524 2.852 -15.903 1.00 98.69 92 ALA A N 1
ATOM 651 C CA . ALA A 1 92 ? 0.723 3.219 -14.738 1.00 98.69 92 ALA A CA 1
ATOM 652 C C . ALA A 1 92 ? -0.444 2.240 -14.535 1.00 98.69 92 ALA A C 1
ATOM 654 O O . ALA A 1 92 ? -0.718 1.826 -13.416 1.00 98.69 92 ALA A O 1
ATOM 655 N N . GLU A 1 93 ? -1.072 1.807 -15.625 1.00 98.81 93 GLU A N 1
ATOM 656 C CA . GLU A 1 93 ? -2.204 0.879 -15.648 1.00 98.81 93 GLU A CA 1
ATOM 657 C C . GLU A 1 93 ? -1.797 -0.498 -15.120 1.00 98.81 93 GLU A C 1
ATOM 659 O O . GLU A 1 93 ? -2.465 -1.054 -14.250 1.00 98.81 93 GLU A O 1
ATOM 664 N N . THR A 1 94 ? -0.648 -1.017 -15.569 1.00 98.88 94 THR A N 1
ATOM 665 C CA . THR A 1 94 ? -0.119 -2.281 -15.046 1.00 98.88 94 THR A CA 1
ATOM 666 C C . THR A 1 94 ? 0.222 -2.158 -13.560 1.00 98.88 94 THR A C 1
ATOM 668 O O . THR A 1 94 ? -0.083 -3.067 -12.792 1.00 98.88 94 THR A O 1
ATOM 671 N N . ALA A 1 95 ? 0.838 -1.049 -13.131 1.00 98.88 95 ALA A N 1
ATOM 672 C CA . ALA A 1 95 ? 1.145 -0.826 -11.718 1.00 98.88 95 ALA A CA 1
ATOM 673 C C . ALA A 1 95 ? -0.133 -0.784 -10.859 1.00 98.88 95 ALA A C 1
ATOM 675 O O . ALA A 1 95 ? -0.180 -1.417 -9.805 1.00 98.88 95 ALA A O 1
ATOM 676 N N . ALA A 1 96 ? -1.180 -0.106 -11.336 1.00 98.88 96 ALA A N 1
ATOM 677 C CA . ALA A 1 96 ? -2.475 -0.030 -10.668 1.00 98.88 96 ALA A CA 1
ATOM 678 C C . ALA A 1 96 ? -3.125 -1.407 -10.506 1.00 98.88 96 ALA A C 1
ATOM 680 O O . ALA A 1 96 ? -3.467 -1.804 -9.390 1.00 98.88 96 ALA A O 1
ATOM 681 N N . GLU A 1 97 ? -3.226 -2.178 -11.590 1.00 98.88 97 GLU A N 1
ATOM 682 C CA . GLU A 1 97 ? -3.798 -3.526 -11.537 1.00 98.88 97 GLU A CA 1
ATOM 683 C C . GLU A 1 97 ? -2.973 -4.464 -10.646 1.00 98.88 97 GLU A C 1
ATOM 685 O O . GLU A 1 97 ? -3.546 -5.246 -9.887 1.00 98.88 97 GLU A O 1
ATOM 690 N N . MET A 1 98 ? -1.639 -4.349 -10.659 1.0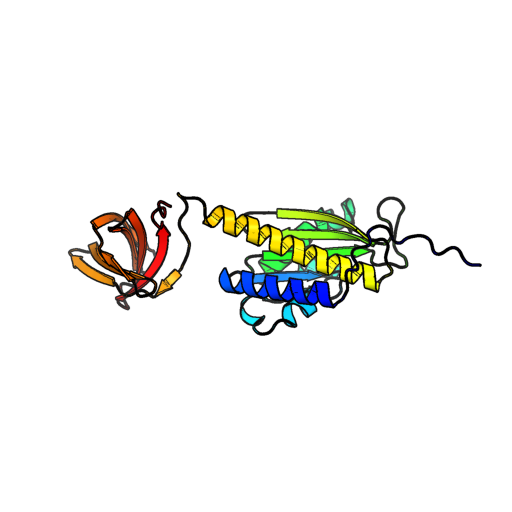0 98.88 98 MET A N 1
ATOM 691 C CA . MET A 1 98 ? -0.761 -5.095 -9.752 1.00 98.88 98 MET A CA 1
ATOM 692 C C . MET A 1 98 ? -1.033 -4.761 -8.278 1.00 98.88 98 MET A C 1
ATOM 694 O O . MET A 1 98 ? -1.140 -5.676 -7.460 1.00 98.88 98 MET A O 1
ATOM 698 N N . ALA A 1 99 ? -1.158 -3.476 -7.929 1.00 98.88 99 ALA A N 1
ATOM 699 C CA . ALA A 1 99 ? -1.395 -3.033 -6.553 1.00 98.88 99 ALA A CA 1
ATOM 700 C C . ALA A 1 99 ? -2.759 -3.512 -6.046 1.00 98.88 99 ALA A C 1
ATOM 702 O O . ALA A 1 99 ? -2.862 -4.116 -4.977 1.00 98.88 99 ALA A O 1
ATOM 703 N N . GLN A 1 100 ? -3.801 -3.312 -6.853 1.00 98.81 100 GLN A N 1
ATOM 704 C CA . GLN A 1 100 ? -5.149 -3.780 -6.548 1.00 98.81 100 GLN A CA 1
ATOM 705 C C . GLN A 1 100 ? -5.204 -5.310 -6.445 1.00 98.81 100 GLN A C 1
ATOM 707 O O . GLN A 1 100 ? -5.865 -5.853 -5.559 1.00 98.81 100 GLN A O 1
ATOM 712 N N . GLY A 1 101 ? -4.494 -6.007 -7.334 1.00 98.69 101 GLY A N 1
ATOM 713 C CA . GLY A 1 101 ? -4.340 -7.455 -7.326 1.00 98.69 101 GLY A CA 1
ATOM 714 C C . GLY A 1 101 ? -3.740 -7.969 -6.025 1.00 98.69 101 GLY A C 1
ATOM 715 O O . GLY A 1 101 ? -4.328 -8.845 -5.398 1.00 98.69 101 GLY A O 1
ATOM 716 N N . ALA A 1 102 ? -2.625 -7.384 -5.577 1.00 98.75 102 ALA A N 1
ATOM 717 C CA . ALA A 1 102 ? -1.975 -7.766 -4.324 1.00 98.75 102 ALA A CA 1
ATOM 718 C C . ALA A 1 102 ? -2.882 -7.519 -3.118 1.00 98.75 102 ALA A C 1
ATOM 720 O O . ALA A 1 102 ? -3.044 -8.406 -2.280 1.00 98.75 102 ALA A O 1
ATOM 721 N N . ARG A 1 103 ? -3.527 -6.345 -3.073 1.00 98.44 103 ARG A N 1
ATOM 722 C CA . ARG A 1 103 ? -4.476 -5.986 -2.016 1.00 98.44 103 ARG A CA 1
ATOM 723 C C . ARG A 1 103 ? -5.606 -7.008 -1.903 1.00 98.44 103 ARG A C 1
ATOM 725 O O . ARG A 1 103 ? -5.884 -7.494 -0.811 1.00 98.44 103 ARG A O 1
ATOM 732 N N . ARG A 1 104 ? -6.231 -7.370 -3.031 1.00 98.19 104 ARG A N 1
ATOM 733 C CA . ARG A 1 104 ? -7.314 -8.368 -3.074 1.00 98.19 104 ARG A CA 1
ATOM 734 C C . ARG A 1 104 ? -6.832 -9.773 -2.726 1.00 98.19 104 ARG A C 1
ATOM 736 O O . ARG A 1 104 ? -7.505 -10.456 -1.966 1.00 98.19 104 ARG A O 1
ATOM 743 N N . LEU A 1 105 ? -5.698 -10.199 -3.286 1.00 98.00 105 LEU A N 1
ATOM 744 C CA . LEU A 1 105 ? -5.163 -11.552 -3.116 1.00 98.00 105 LEU A CA 1
ATOM 745 C C . LEU A 1 105 ? -4.822 -11.851 -1.654 1.00 98.00 105 LEU A C 1
ATOM 747 O O . LEU A 1 105 ? -5.121 -12.937 -1.169 1.00 98.00 105 LEU A O 1
ATOM 751 N N . LEU A 1 106 ? -4.177 -10.900 -0.978 1.00 96.25 106 LEU A N 1
ATOM 752 C CA . LEU A 1 106 ? -3.690 -11.074 0.391 1.00 96.25 106 LEU A CA 1
ATOM 753 C C . LEU A 1 106 ? -4.660 -10.530 1.449 1.00 96.25 106 LEU A C 1
ATOM 755 O O . LEU A 1 106 ? -4.439 -10.752 2.633 1.00 96.25 106 LEU A O 1
ATOM 759 N N . GLY A 1 107 ? -5.734 -9.847 1.040 1.00 92.00 107 GLY A N 1
ATOM 760 C CA . GLY A 1 107 ? -6.728 -9.281 1.954 1.00 92.00 107 GLY A CA 1
ATOM 761 C C . GLY A 1 107 ? -6.219 -8.073 2.747 1.00 92.00 107 GLY A C 1
ATOM 762 O O . GLY A 1 107 ? -6.652 -7.870 3.876 1.00 92.00 107 GLY A O 1
ATOM 763 N N . GLY A 1 108 ? -5.292 -7.297 2.177 1.00 90.62 108 GLY A N 1
ATOM 764 C CA . GLY A 1 108 ? -4.698 -6.136 2.842 1.00 90.62 108 GLY A CA 1
ATOM 765 C C . GLY A 1 108 ? -5.537 -4.865 2.760 1.00 90.62 108 GLY A C 1
ATOM 766 O O . GLY A 1 108 ? -6.347 -4.682 1.846 1.00 90.62 108 GLY A O 1
ATOM 767 N N . ASP A 1 109 ? -5.289 -3.936 3.681 1.00 96.12 109 ASP A N 1
ATOM 768 C CA . ASP A 1 109 ? -5.848 -2.582 3.606 1.00 96.12 109 ASP A CA 1
ATOM 769 C C . ASP A 1 109 ? -5.226 -1.796 2.448 1.00 96.12 109 ASP A C 1
ATOM 771 O O . ASP A 1 109 ? -5.911 -1.027 1.768 1.00 96.12 109 ASP A O 1
ATOM 775 N N . ILE A 1 110 ? -3.931 -2.032 2.209 1.00 98.69 110 ILE A N 1
ATOM 776 C CA . ILE A 1 110 ? -3.110 -1.339 1.220 1.00 98.69 110 ILE A CA 1
ATOM 777 C C . ILE A 1 110 ? -2.434 -2.360 0.296 1.00 98.69 110 ILE A C 1
ATOM 779 O O . ILE A 1 110 ? -1.823 -3.325 0.750 1.00 98.69 110 ILE A O 1
ATOM 783 N N . GLY A 1 111 ? -2.504 -2.126 -1.012 1.00 98.81 111 GLY A N 1
ATOM 784 C CA . GLY A 1 111 ? -1.682 -2.785 -2.022 1.00 98.81 111 GLY A CA 1
ATOM 785 C C . GLY A 1 111 ? -0.642 -1.823 -2.573 1.00 98.81 111 GLY A C 1
ATOM 786 O O . GLY A 1 111 ? -0.992 -0.709 -2.955 1.00 98.81 111 GLY A O 1
ATOM 787 N N . LEU A 1 112 ? 0.619 -2.242 -2.644 1.00 98.75 112 LEU A N 1
ATOM 788 C CA . LEU A 1 112 ? 1.719 -1.414 -3.136 1.00 98.75 112 LEU A CA 1
ATOM 789 C C . LEU A 1 112 ? 2.484 -2.138 -4.238 1.00 98.75 112 LEU A C 1
ATOM 791 O O . LEU A 1 112 ? 3.025 -3.220 -4.011 1.00 98.75 112 LEU A O 1
ATOM 795 N N . ALA A 1 113 ? 2.538 -1.547 -5.428 1.00 98.88 113 ALA A N 1
ATOM 796 C CA . ALA A 1 113 ? 3.147 -2.166 -6.594 1.00 98.88 113 ALA A CA 1
ATOM 797 C C . ALA A 1 113 ? 4.341 -1.396 -7.149 1.00 98.88 113 ALA A C 1
ATOM 799 O O . ALA A 1 113 ? 4.353 -0.167 -7.148 1.00 98.88 113 ALA A O 1
ATOM 800 N N . THR A 1 114 ? 5.300 -2.141 -7.706 1.00 98.75 114 THR A N 1
ATOM 801 C CA . THR A 1 114 ? 6.431 -1.606 -8.473 1.00 98.75 114 THR A CA 1
ATOM 802 C C . THR A 1 114 ? 6.588 -2.347 -9.807 1.00 98.75 114 THR A C 1
ATOM 804 O O . THR A 1 114 ? 6.684 -3.579 -9.869 1.00 98.75 114 THR A O 1
ATOM 807 N N . THR A 1 115 ? 6.662 -1.607 -10.916 1.00 98.75 115 THR A N 1
ATOM 808 C CA . THR A 1 115 ? 7.000 -2.173 -12.232 1.00 98.75 115 THR A CA 1
ATOM 809 C C . THR A 1 115 ? 7.848 -1.218 -13.059 1.00 98.75 115 THR A C 1
ATOM 811 O O . THR A 1 115 ? 7.583 -0.023 -13.114 1.00 98.75 115 THR A O 1
ATOM 814 N N . GLY A 1 116 ? 8.911 -1.714 -13.694 1.00 98.25 116 GLY A N 1
ATOM 815 C CA . GLY A 1 116 ? 9.922 -0.828 -14.260 1.00 98.25 116 GLY A CA 1
ATOM 816 C C . GLY A 1 116 ? 11.088 -1.509 -14.957 1.00 98.25 116 GLY A C 1
ATOM 817 O O . GLY A 1 116 ? 11.185 -2.735 -15.023 1.00 98.25 116 GLY A O 1
ATOM 818 N N . ILE A 1 117 ? 12.000 -0.681 -15.457 1.00 98.50 117 ILE A N 1
ATOM 819 C CA . ILE A 1 117 ? 13.193 -1.057 -16.214 1.00 98.50 117 ILE A CA 1
ATOM 820 C C . ILE A 1 117 ? 14.410 -0.668 -15.380 1.00 98.50 117 ILE A C 1
ATOM 822 O O . ILE A 1 117 ? 14.947 0.425 -15.514 1.00 98.50 117 ILE A O 1
ATOM 826 N N . ALA A 1 118 ? 14.875 -1.563 -14.509 1.00 96.25 118 ALA A N 1
ATOM 827 C CA . ALA A 1 118 ? 16.024 -1.260 -13.650 1.00 96.25 118 ALA A CA 1
ATOM 828 C C . ALA A 1 118 ? 17.347 -1.085 -14.432 1.00 96.25 118 ALA A C 1
ATOM 830 O O . ALA A 1 118 ? 18.276 -0.478 -13.913 1.00 96.25 118 ALA A O 1
ATOM 831 N N . GLY A 1 119 ? 17.441 -1.580 -15.672 1.00 95.31 119 GLY A N 1
ATOM 832 C CA . GLY A 1 119 ? 18.661 -1.543 -16.487 1.00 95.31 119 GLY A CA 1
ATOM 833 C C . GLY A 1 119 ? 19.531 -2.794 -16.343 1.00 95.31 119 GLY A C 1
ATOM 834 O O . GLY A 1 119 ? 19.148 -3.710 -15.624 1.00 95.31 119 GLY A O 1
ATOM 835 N N . PRO A 1 120 ? 20.686 -2.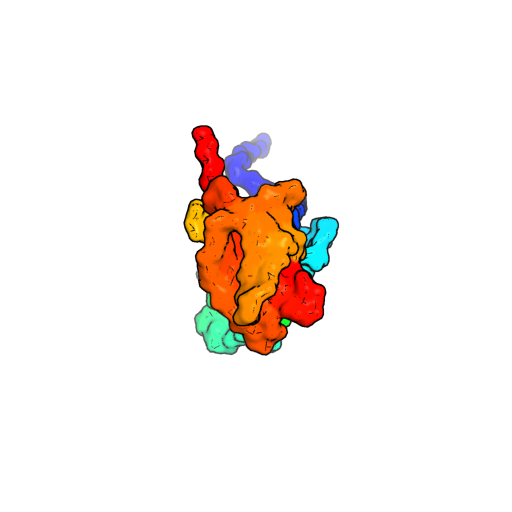878 -17.029 1.00 91.88 120 PRO A N 1
ATOM 836 C CA . PRO A 1 120 ? 21.264 -1.822 -17.866 1.00 91.88 120 PRO A CA 1
ATOM 837 C C . PRO A 1 120 ? 20.644 -1.723 -19.272 1.00 91.88 120 PRO A C 1
ATOM 839 O O . PRO A 1 120 ? 20.920 -0.766 -19.981 1.00 91.88 120 PRO A O 1
ATOM 842 N N . GLY A 1 121 ? 19.811 -2.688 -19.679 1.00 92.00 121 GLY A N 1
ATOM 843 C CA . GLY A 1 121 ? 19.104 -2.689 -20.966 1.00 92.00 121 GLY A CA 1
ATOM 844 C C . GLY A 1 121 ? 17.581 -2.687 -20.809 1.00 92.00 121 GLY A C 1
ATOM 845 O O . GLY A 1 121 ? 17.061 -2.535 -19.703 1.00 92.00 121 GLY A O 1
ATOM 846 N N . GLY A 1 122 ? 16.869 -2.882 -21.922 1.00 90.69 122 GLY A N 1
ATOM 847 C CA . GLY A 1 122 ? 15.401 -2.961 -21.957 1.00 90.69 122 GLY A CA 1
ATOM 848 C C . GLY A 1 122 ? 14.683 -1.608 -21.987 1.00 90.69 122 GLY A C 1
ATOM 849 O O . GLY A 1 122 ? 13.458 -1.581 -22.008 1.00 90.69 122 GLY A O 1
ATOM 850 N N . GLY A 1 123 ? 15.431 -0.501 -21.992 1.00 91.31 123 GLY A N 1
ATOM 851 C CA . GLY A 1 123 ? 14.889 0.839 -22.192 1.00 91.31 123 GLY A CA 1
ATOM 852 C C . GLY A 1 123 ? 14.511 1.107 -23.648 1.00 91.31 123 GLY A C 1
ATOM 853 O O . GLY A 1 123 ? 15.081 0.533 -24.572 1.00 91.31 123 GLY A O 1
ATOM 854 N N . THR A 1 124 ? 13.579 2.031 -23.832 1.00 94.50 124 THR A N 1
ATOM 855 C CA . THR A 1 124 ? 13.200 2.637 -25.118 1.00 94.50 124 THR A CA 1
ATOM 856 C C . THR A 1 124 ? 13.345 4.159 -25.013 1.00 94.50 124 THR A C 1
ATOM 858 O O . THR A 1 124 ? 13.492 4.658 -23.895 1.00 94.50 124 THR A O 1
ATOM 861 N N . PRO A 1 125 ? 13.292 4.922 -26.121 1.00 92.38 125 PRO A N 1
ATOM 862 C CA . PRO A 1 125 ? 13.278 6.385 -26.047 1.00 92.38 125 PRO A CA 1
ATOM 863 C C . PRO A 1 125 ? 12.173 6.942 -25.129 1.00 92.38 125 PRO A C 1
ATOM 865 O O . PRO A 1 125 ? 12.440 7.842 -24.338 1.00 92.38 125 PRO A O 1
ATOM 868 N N . ASP A 1 126 ? 10.974 6.348 -25.155 1.00 93.00 126 ASP A N 1
ATOM 869 C CA . ASP A 1 126 ? 9.829 6.804 -24.348 1.00 93.00 126 ASP A CA 1
ATOM 870 C C . ASP A 1 126 ? 9.868 6.299 -22.892 1.00 93.00 126 ASP A C 1
ATOM 872 O O . ASP A 1 126 ? 9.391 6.953 -21.957 1.00 93.00 126 ASP A O 1
ATOM 876 N N . LYS A 1 127 ? 10.447 5.112 -22.682 1.00 96.12 127 LYS A N 1
ATOM 877 C CA . LYS A 1 127 ? 10.616 4.468 -21.371 1.00 96.12 127 LYS A CA 1
ATOM 878 C C . LYS A 1 127 ? 12.087 4.088 -21.193 1.00 96.12 127 LYS A C 1
ATOM 880 O O . LYS A 1 127 ? 12.429 2.912 -21.363 1.00 96.12 127 LYS A O 1
ATOM 885 N N . PRO A 1 128 ? 12.980 5.052 -20.905 1.00 97.69 128 PRO A N 1
ATOM 886 C CA . PRO A 1 128 ? 14.404 4.776 -20.761 1.00 97.69 128 PRO A CA 1
ATOM 887 C C . PRO A 1 128 ? 14.686 3.866 -19.562 1.00 97.69 128 PRO A C 1
ATOM 889 O O . PRO A 1 128 ? 13.844 3.671 -18.678 1.00 97.69 128 PRO A O 1
ATOM 892 N N . VAL A 1 129 ? 15.903 3.324 -19.507 1.00 98.25 129 VAL A N 1
ATOM 893 C CA . VAL A 1 129 ? 16.412 2.655 -18.301 1.00 98.25 129 VAL A CA 1
ATOM 894 C C . VAL A 1 129 ? 16.262 3.584 -17.094 1.00 98.25 129 VAL A C 1
ATOM 896 O O . VAL A 1 129 ? 16.474 4.788 -17.201 1.00 98.25 129 VAL A O 1
ATOM 899 N N . GLY A 1 130 ? 15.851 3.016 -15.964 1.00 97.81 130 GLY A N 1
ATOM 900 C CA . GLY A 1 130 ? 15.488 3.748 -14.756 1.00 97.81 130 GLY A CA 1
ATOM 901 C C . GLY A 1 130 ? 14.002 4.096 -14.670 1.00 97.81 130 GLY A C 1
ATOM 902 O O . GLY A 1 130 ? 13.565 4.514 -13.602 1.00 97.81 130 GLY A O 1
ATOM 903 N N . THR A 1 131 ? 13.214 3.906 -15.739 1.00 98.75 131 THR A N 1
ATOM 904 C CA . THR A 1 131 ? 11.760 4.144 -15.700 1.00 98.75 131 THR A CA 1
ATOM 905 C C . THR A 1 131 ? 11.078 3.140 -14.781 1.00 98.75 131 THR A C 1
ATOM 907 O O . THR A 1 131 ? 11.123 1.938 -15.046 1.00 98.75 131 THR A O 1
ATOM 910 N N . VAL A 1 132 ? 10.405 3.623 -13.740 1.00 98.75 132 VAL A N 1
ATOM 911 C CA . VAL A 1 132 ? 9.630 2.800 -12.806 1.00 98.75 132 VAL A CA 1
ATOM 912 C C . VAL A 1 132 ? 8.291 3.467 -12.516 1.00 98.75 132 VAL A C 1
ATOM 914 O O . VAL A 1 132 ? 8.224 4.669 -12.272 1.00 98.75 132 VAL A O 1
ATOM 917 N N . TYR A 1 133 ? 7.230 2.668 -12.548 1.00 98.88 133 TYR A N 1
ATOM 918 C CA . TYR A 1 133 ? 5.897 3.030 -12.099 1.00 98.88 133 TYR A CA 1
ATOM 919 C C . TYR A 1 133 ? 5.635 2.396 -10.738 1.00 98.88 133 TYR A C 1
ATOM 921 O O . TYR A 1 133 ? 5.884 1.202 -10.537 1.00 98.88 133 TYR A O 1
ATOM 929 N N . LEU A 1 134 ? 5.138 3.217 -9.822 1.00 98.88 134 LEU A N 1
ATOM 930 C CA . LEU A 1 134 ? 4.697 2.827 -8.493 1.00 98.88 134 LEU A CA 1
ATOM 931 C C . LEU A 1 134 ? 3.192 3.029 -8.411 1.00 98.88 134 LEU A C 1
ATOM 933 O O . LEU A 1 134 ? 2.673 3.964 -9.023 1.00 98.88 134 LEU A O 1
ATOM 937 N N . HIS A 1 135 ? 2.499 2.194 -7.645 1.00 98.88 135 HIS A N 1
ATOM 938 C CA . HIS A 1 135 ? 1.085 2.430 -7.374 1.00 98.88 135 HIS A CA 1
ATOM 939 C C . HIS A 1 135 ? 0.683 1.960 -5.984 1.00 98.88 135 HIS A C 1
ATOM 941 O O . HIS A 1 135 ? 1.040 0.857 -5.578 1.00 98.88 135 HIS A O 1
ATOM 947 N N . LEU A 1 136 ? -0.082 2.790 -5.283 1.00 98.81 136 LEU A N 1
ATOM 948 C CA . LEU A 1 136 ? -0.712 2.490 -4.005 1.00 98.81 136 LEU A CA 1
ATOM 949 C C . LEU A 1 136 ? -2.226 2.407 -4.212 1.00 98.81 136 LEU A C 1
ATOM 951 O O . LEU A 1 136 ? -2.858 3.380 -4.622 1.00 98.81 136 LEU A O 1
ATOM 955 N N . SER A 1 137 ? -2.799 1.247 -3.908 1.00 98.56 137 SER A N 1
ATOM 956 C CA . SER A 1 137 ? -4.243 1.009 -3.864 1.00 98.56 137 SER A CA 1
ATOM 957 C C . SER A 1 137 ? -4.675 0.855 -2.412 1.00 98.56 137 SER A C 1
ATOM 959 O O . SER A 1 137 ? -4.122 0.031 -1.687 1.00 98.56 137 SER A O 1
ATOM 961 N N . ALA A 1 138 ? -5.677 1.612 -1.988 1.00 96.75 138 ALA A N 1
ATOM 962 C CA . ALA A 1 138 ? -6.343 1.442 -0.702 1.00 96.75 138 ALA A CA 1
ATOM 963 C C . ALA A 1 138 ? -7.864 1.521 -0.895 1.00 96.75 138 ALA A C 1
ATOM 965 O O . ALA A 1 138 ? -8.366 1.636 -2.012 1.00 96.75 138 ALA A O 1
ATOM 966 N N . THR A 1 139 ? -8.642 1.433 0.183 1.00 88.12 139 THR A N 1
ATOM 967 C CA . THR A 1 139 ? -10.111 1.544 0.093 1.00 88.12 139 THR A CA 1
ATOM 968 C C . THR A 1 139 ? -10.603 2.918 -0.364 1.00 88.12 139 THR A C 1
ATOM 970 O O . THR A 1 139 ? -11.728 3.033 -0.840 1.00 88.12 139 THR A O 1
ATOM 973 N N . ASP A 1 140 ? -9.800 3.960 -0.171 1.00 88.00 140 ASP A N 1
ATOM 974 C CA . ASP A 1 140 ? -10.172 5.365 -0.341 1.00 88.00 140 ASP A CA 1
ATOM 975 C C . ASP A 1 140 ? -9.315 6.108 -1.378 1.00 88.00 140 ASP A C 1
ATOM 977 O O . ASP A 1 140 ? -9.653 7.235 -1.749 1.00 88.00 140 ASP A O 1
ATOM 981 N N . VAL A 1 141 ? -8.223 5.501 -1.857 1.00 93.69 141 VAL A N 1
ATOM 982 C CA . VAL A 1 141 ? -7.305 6.115 -2.822 1.00 93.69 141 VAL A CA 1
ATOM 983 C C . VAL A 1 141 ? -6.732 5.114 -3.820 1.00 93.69 141 VAL A C 1
ATOM 985 O O . VAL A 1 141 ? -6.524 3.944 -3.514 1.00 93.69 141 VAL A O 1
ATOM 988 N N . GLU A 1 142 ? -6.402 5.630 -5.001 1.00 97.62 142 GLU A N 1
ATOM 989 C CA . GLU A 1 142 ? -5.589 4.975 -6.026 1.00 97.62 142 GLU A CA 1
ATOM 990 C C . GLU A 1 142 ? -4.536 5.993 -6.478 1.00 97.62 142 GLU A C 1
ATOM 992 O O . GLU A 1 142 ? -4.867 6.988 -7.128 1.00 97.62 142 GLU A O 1
ATOM 997 N N . TRP A 1 143 ? -3.283 5.804 -6.070 1.00 98.44 143 TRP A N 1
ATOM 998 C CA . TRP A 1 143 ? -2.200 6.768 -6.271 1.00 98.44 143 TRP A CA 1
ATOM 999 C C . TRP A 1 143 ? -1.068 6.153 -7.077 1.00 98.44 143 TRP A C 1
ATOM 1001 O O . TRP A 1 143 ? -0.372 5.268 -6.587 1.00 98.44 143 TRP A O 1
ATOM 1011 N N . GLY A 1 144 ? -0.865 6.656 -8.293 1.00 98.06 144 GLY A N 1
ATOM 1012 C CA . GLY A 1 144 ? 0.201 6.220 -9.188 1.00 98.06 144 GLY A CA 1
ATOM 1013 C C . GLY A 1 144 ? 1.297 7.269 -9.337 1.00 98.06 144 GLY A C 1
ATOM 1014 O O . GLY A 1 144 ? 1.013 8.464 -9.421 1.00 98.06 144 GLY A O 1
ATOM 1015 N N . GLU A 1 145 ? 2.546 6.821 -9.431 1.00 98.38 145 GLU A N 1
ATOM 1016 C CA . GLU A 1 145 ? 3.698 7.678 -9.716 1.00 98.38 145 GLU A CA 1
ATOM 1017 C C . GLU A 1 145 ? 4.597 7.077 -10.785 1.00 98.38 145 GLU A C 1
ATOM 1019 O O . GLU A 1 145 ? 4.756 5.861 -10.884 1.00 98.38 145 GLU A O 1
ATOM 1024 N N . ARG A 1 146 ? 5.230 7.952 -11.567 1.00 98.38 146 ARG A N 1
ATOM 1025 C CA . ARG A 1 146 ? 6.246 7.586 -12.549 1.00 98.38 146 ARG A CA 1
ATOM 1026 C C . ARG A 1 146 ? 7.552 8.271 -12.194 1.00 98.38 146 ARG A C 1
ATOM 1028 O O . ARG A 1 146 ? 7.598 9.491 -12.070 1.00 98.38 146 ARG A O 1
ATOM 1035 N N . HIS A 1 147 ? 8.617 7.487 -12.167 1.00 98.38 147 HIS A N 1
ATOM 1036 C CA . HIS A 1 147 ? 9.971 7.944 -11.895 1.00 98.38 147 HIS A CA 1
ATOM 1037 C C . HIS A 1 147 ? 10.929 7.503 -12.999 1.00 98.38 147 HIS A C 1
ATOM 1039 O O . HIS A 1 147 ? 10.680 6.507 -13.680 1.00 98.38 147 HIS A O 1
ATOM 1045 N N . VAL A 1 148 ? 12.023 8.246 -13.180 1.00 98.12 148 VAL A N 1
ATOM 1046 C CA . VAL A 1 148 ? 13.138 7.873 -14.062 1.00 98.12 148 VAL A CA 1
ATOM 1047 C C . VAL A 1 148 ? 14.441 8.085 -13.301 1.00 98.12 148 VAL A C 1
ATOM 1049 O O . VAL A 1 148 ? 14.889 9.215 -13.111 1.00 98.12 148 VAL A O 1
ATOM 1052 N N . TRP A 1 149 ? 15.032 6.989 -12.840 1.00 97.19 149 TRP A N 1
ATOM 1053 C CA . TRP A 1 149 ? 16.214 7.017 -11.986 1.00 97.19 149 TRP A CA 1
ATOM 1054 C C . TRP A 1 149 ? 17.519 7.012 -12.799 1.00 97.19 149 TRP A C 1
ATOM 1056 O O . TRP A 1 149 ? 17.667 6.194 -13.707 1.00 97.19 149 TRP A O 1
ATOM 1066 N N . PRO A 1 150 ? 18.497 7.879 -12.483 1.00 96.06 150 PRO A N 1
ATOM 1067 C CA . PRO A 1 150 ? 19.745 7.987 -13.240 1.00 96.06 150 PRO A CA 1
ATOM 1068 C C . PRO A 1 150 ? 20.855 7.063 -12.703 1.00 96.06 150 PRO A C 1
ATOM 1070 O O . PRO A 1 150 ? 22.037 7.395 -12.818 1.00 96.06 150 PRO A O 1
ATOM 1073 N N . HIS A 1 151 ? 20.504 5.952 -12.051 1.00 95.25 151 HIS A N 1
ATOM 1074 C CA . HIS A 1 151 ? 21.463 5.065 -11.391 1.00 95.25 151 HIS A CA 1
ATOM 1075 C C . HIS A 1 151 ? 21.676 3.763 -12.172 1.00 95.25 151 HIS A C 1
ATOM 1077 O O . HIS A 1 151 ? 21.074 3.514 -13.220 1.00 95.25 151 HIS A O 1
ATOM 1083 N N . ASP A 1 152 ? 22.568 2.921 -11.652 1.00 95.31 152 ASP A N 1
ATOM 1084 C CA . ASP A 1 152 ? 22.706 1.547 -12.113 1.00 95.31 152 ASP A CA 1
ATOM 1085 C C . ASP A 1 152 ? 21.516 0.680 -11.657 1.00 95.31 152 ASP A C 1
ATOM 1087 O O . ASP A 1 152 ? 20.588 1.139 -10.986 1.00 95.31 152 ASP A O 1
ATOM 1091 N N . ARG A 1 153 ? 21.532 -0.609 -12.015 1.00 96.31 153 ARG A N 1
ATOM 1092 C CA . ARG A 1 153 ? 20.452 -1.539 -11.660 1.00 96.31 153 ARG A CA 1
ATOM 1093 C C . ARG A 1 153 ? 20.170 -1.563 -10.156 1.00 96.31 153 ARG A C 1
ATOM 1095 O O . ARG A 1 153 ? 19.002 -1.602 -9.774 1.00 96.31 153 ARG A O 1
ATOM 1102 N N . ALA A 1 154 ? 21.203 -1.579 -9.316 1.00 96.06 154 ALA A N 1
ATOM 1103 C CA . ALA A 1 154 ? 21.036 -1.663 -7.869 1.00 96.06 154 ALA A CA 1
ATOM 1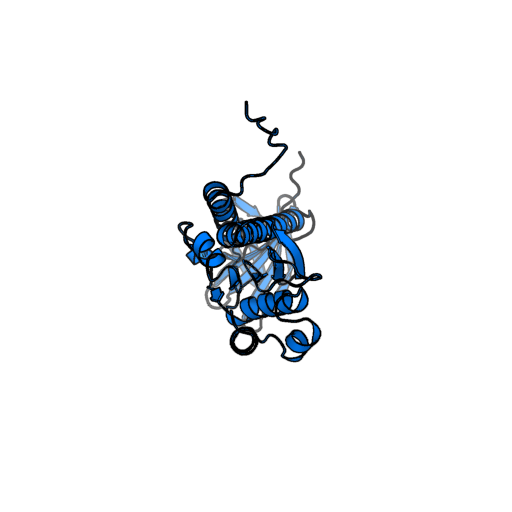104 C C . ALA A 1 154 ? 20.469 -0.354 -7.302 1.00 96.06 154 ALA A C 1
ATOM 1106 O O . ALA A 1 154 ? 19.484 -0.385 -6.563 1.00 96.06 154 ALA A O 1
ATOM 1107 N N . GLY A 1 155 ? 21.014 0.789 -7.723 1.00 95.94 155 GLY A N 1
ATOM 1108 C CA . GLY A 1 155 ? 20.536 2.109 -7.326 1.00 95.94 155 GLY A CA 1
ATOM 1109 C C . GLY A 1 155 ? 19.105 2.384 -7.785 1.00 95.94 155 GLY A C 1
ATOM 1110 O O . GLY A 1 155 ? 18.301 2.877 -7.003 1.00 95.94 155 GLY A O 1
ATOM 1111 N N . ASN A 1 156 ? 18.732 1.986 -9.006 1.00 97.38 156 ASN A N 1
ATOM 1112 C CA . ASN A 1 156 ? 17.365 2.151 -9.513 1.00 97.38 156 ASN A CA 1
ATOM 1113 C C . ASN A 1 156 ? 16.358 1.325 -8.702 1.00 97.38 156 ASN A C 1
ATOM 1115 O O . ASN A 1 156 ? 15.245 1.785 -8.438 1.00 97.38 156 ASN A O 1
ATOM 1119 N N . LYS A 1 157 ? 16.740 0.111 -8.278 1.00 98.06 157 LYS A N 1
ATOM 1120 C CA . LYS A 1 157 ? 15.912 -0.707 -7.383 1.00 98.06 157 LYS A CA 1
ATOM 1121 C C . LYS A 1 157 ? 15.749 -0.042 -6.017 1.00 98.06 157 LYS A C 1
ATOM 1123 O O . LYS A 1 157 ? 14.618 0.079 -5.560 1.00 98.06 157 LYS A O 1
ATOM 1128 N N . LEU A 1 158 ? 16.843 0.406 -5.396 1.00 97.62 158 LEU A N 1
ATOM 1129 C CA . LEU A 1 158 ? 16.811 1.059 -4.082 1.00 97.62 158 LEU A CA 1
ATOM 1130 C C . LEU A 1 158 ? 16.002 2.361 -4.098 1.00 97.62 158 LEU A C 1
ATOM 1132 O O . LEU A 1 158 ? 15.138 2.539 -3.246 1.00 97.62 158 LEU A O 1
ATOM 1136 N N . ALA A 1 159 ? 16.198 3.217 -5.103 1.00 97.56 159 ALA A N 1
ATOM 1137 C CA . ALA A 1 159 ? 15.425 4.449 -5.266 1.00 97.56 159 ALA A CA 1
ATOM 1138 C C . ALA A 1 159 ? 13.921 4.171 -5.425 1.00 97.56 159 ALA A C 1
ATOM 1140 O O . ALA A 1 159 ? 13.092 4.864 -4.844 1.00 97.56 159 ALA A O 1
ATOM 1141 N N . SER A 1 160 ? 13.561 3.108 -6.152 1.00 98.50 160 SER A N 1
ATOM 1142 C CA . SER A 1 160 ? 12.160 2.693 -6.298 1.00 98.50 160 SER A CA 1
ATOM 1143 C C . SER A 1 160 ? 11.554 2.200 -4.986 1.00 98.50 160 SER A C 1
ATOM 1145 O O . SER A 1 16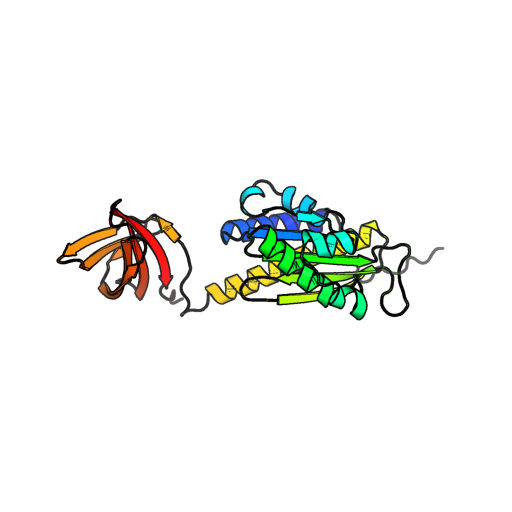0 ? 10.387 2.469 -4.715 1.00 98.50 160 SER A O 1
ATOM 1147 N N . VAL A 1 161 ? 12.333 1.482 -4.171 1.00 98.56 161 VAL A N 1
ATOM 1148 C CA . VAL A 1 161 ? 11.900 1.028 -2.843 1.00 98.56 161 VAL A CA 1
ATOM 1149 C C . VAL A 1 161 ? 11.707 2.216 -1.908 1.00 98.56 161 VAL A C 1
ATOM 1151 O O . VAL A 1 161 ? 10.637 2.326 -1.319 1.00 98.56 161 VAL A O 1
ATOM 1154 N N . GLN A 1 162 ? 12.670 3.140 -1.845 1.00 98.25 162 GLN A N 1
ATOM 1155 C CA . GLN A 1 162 ? 12.544 4.377 -1.068 1.00 98.25 162 GLN A CA 1
ATOM 1156 C C . GLN A 1 162 ? 11.279 5.151 -1.458 1.00 98.25 162 GLN A C 1
ATOM 1158 O O . GLN A 1 162 ? 10.434 5.410 -0.610 1.00 98.25 162 GLN A O 1
ATOM 1163 N N . ALA A 1 163 ? 11.086 5.420 -2.752 1.00 98.44 163 ALA A N 1
ATOM 1164 C CA . ALA A 1 163 ? 9.915 6.147 -3.234 1.00 98.44 163 ALA A CA 1
ATOM 1165 C C . ALA A 1 163 ? 8.587 5.421 -2.932 1.00 98.44 163 ALA A C 1
ATOM 1167 O O . ALA A 1 163 ? 7.565 6.064 -2.700 1.00 98.44 163 ALA A O 1
ATOM 1168 N N . SER A 1 164 ? 8.592 4.083 -2.887 1.00 98.69 164 SER A N 1
ATOM 1169 C CA . SER A 1 164 ? 7.420 3.293 -2.484 1.00 98.69 164 SER A CA 1
ATOM 1170 C C . SER A 1 164 ? 7.100 3.466 -0.994 1.00 98.69 164 SER A C 1
ATOM 1172 O O . SER A 1 164 ? 5.932 3.590 -0.628 1.00 98.69 164 SER A O 1
ATOM 1174 N N . LEU A 1 165 ? 8.126 3.512 -0.136 1.00 98.62 165 LEU A N 1
ATOM 1175 C CA . LEU A 1 165 ? 7.971 3.798 1.294 1.00 98.62 165 LEU A CA 1
ATOM 1176 C C . LEU A 1 165 ? 7.499 5.243 1.523 1.00 98.62 165 LEU A C 1
ATOM 1178 O O . LEU A 1 165 ? 6.579 5.469 2.306 1.00 98.62 165 LEU A O 1
ATOM 1182 N N . ASP A 1 166 ? 8.039 6.209 0.780 1.00 98.38 166 ASP A N 1
ATOM 1183 C CA . ASP A 1 166 ? 7.619 7.616 0.853 1.00 98.38 166 ASP A CA 1
ATOM 1184 C C . ASP A 1 166 ? 6.162 7.803 0.393 1.00 98.38 166 ASP A C 1
ATOM 1186 O O . ASP A 1 166 ? 5.421 8.639 0.920 1.00 98.38 166 ASP A O 1
ATOM 1190 N N . LEU A 1 167 ? 5.717 7.022 -0.599 1.00 98.44 167 LEU A N 1
ATOM 1191 C CA . LEU A 1 167 ? 4.320 6.991 -1.032 1.00 98.44 167 LEU A CA 1
ATOM 1192 C C . LEU A 1 167 ? 3.398 6.446 0.073 1.00 98.44 167 LEU A C 1
ATOM 1194 O O . LEU A 1 167 ? 2.330 7.020 0.301 1.00 98.44 167 LEU A O 1
ATOM 1198 N N . LEU A 1 168 ? 3.820 5.402 0.799 1.00 98.12 168 LEU A N 1
ATOM 1199 C CA . LEU A 1 168 ? 3.097 4.909 1.978 1.00 98.12 168 LEU A CA 1
ATOM 1200 C C . LEU A 1 168 ? 3.019 5.964 3.082 1.00 98.12 168 LEU A C 1
ATOM 1202 O O . LEU A 1 168 ? 1.933 6.198 3.608 1.00 98.12 168 LEU A O 1
ATOM 1206 N N . LEU A 1 169 ? 4.129 6.624 3.421 1.00 98.06 169 LEU A N 1
ATOM 1207 C CA . LEU A 1 169 ? 4.135 7.654 4.465 1.00 98.06 169 LEU A CA 1
ATOM 1208 C C . LEU A 1 169 ? 3.185 8.805 4.130 1.00 98.06 169 LEU A C 1
ATOM 1210 O O . LEU A 1 169 ? 2.368 9.175 4.971 1.00 98.06 169 LEU A O 1
ATOM 1214 N N . ARG A 1 170 ? 3.185 9.291 2.881 1.00 97.38 170 ARG A N 1
ATOM 1215 C CA . ARG A 1 170 ? 2.222 10.316 2.439 1.00 97.38 170 ARG A CA 1
ATOM 1216 C C . ARG A 1 170 ? 0.770 9.859 2.550 1.00 97.38 170 ARG A C 1
ATOM 1218 O O . ARG A 1 170 ? -0.106 10.670 2.856 1.00 97.38 170 ARG A O 1
ATOM 1225 N N . TYR A 1 171 ? 0.492 8.579 2.299 1.00 96.62 171 TYR A N 1
ATOM 1226 C CA . TYR A 1 171 ? -0.850 8.031 2.487 1.00 96.62 171 TYR A CA 1
ATOM 1227 C C . TYR A 1 171 ? -1.236 8.036 3.968 1.00 96.62 171 TYR A C 1
ATOM 1229 O O . TYR A 1 171 ? -2.314 8.521 4.319 1.00 96.62 171 TYR A O 1
ATOM 1237 N N . LEU A 1 172 ? -0.334 7.588 4.843 1.00 95.25 172 LEU A N 1
ATOM 1238 C CA . LEU A 1 172 ? -0.546 7.593 6.290 1.00 95.25 172 LEU A CA 1
ATOM 1239 C C . LEU A 1 172 ? -0.706 9.016 6.839 1.00 95.25 172 LEU A C 1
ATOM 1241 O O . LEU A 1 172 ? -1.577 9.232 7.676 1.00 95.25 172 LEU A O 1
ATOM 1245 N N . ASP A 1 173 ? 0.041 9.998 6.330 1.00 92.81 173 ASP A N 1
ATOM 1246 C CA . ASP A 1 173 ? -0.115 11.417 6.680 1.00 92.81 173 ASP A CA 1
ATOM 1247 C C . ASP A 1 173 ? -1.493 11.947 6.325 1.00 92.81 173 ASP A C 1
ATOM 1249 O O . ASP A 1 173 ? -2.181 12.516 7.177 1.00 92.81 173 ASP A O 1
ATOM 1253 N N . ARG A 1 174 ? -1.933 11.716 5.084 1.00 89.44 174 ARG A N 1
ATOM 1254 C CA . ARG A 1 174 ? -3.269 12.118 4.645 1.00 89.44 174 ARG A CA 1
ATOM 1255 C C . ARG A 1 174 ? -4.345 11.468 5.509 1.00 89.44 174 ARG A C 1
ATOM 1257 O O . ARG A 1 174 ? -5.313 12.137 5.877 1.00 89.44 174 ARG A O 1
ATOM 1264 N N . ARG A 1 175 ? -4.184 10.186 5.850 1.00 85.38 175 ARG A N 1
ATOM 1265 C CA . ARG A 1 175 ? -5.138 9.465 6.695 1.00 85.38 175 ARG A CA 1
ATOM 1266 C C . ARG A 1 175 ? -5.174 10.037 8.106 1.00 85.38 175 ARG A C 1
ATOM 1268 O O . ARG A 1 175 ? -6.259 10.355 8.580 1.00 85.38 175 ARG A O 1
ATOM 1275 N N . SER A 1 176 ? -4.013 10.253 8.726 1.00 76.12 176 SER A N 1
ATOM 1276 C CA . SER A 1 176 ? -3.898 10.871 10.051 1.00 76.12 176 SER A CA 1
ATOM 1277 C C . SER A 1 176 ? -4.532 12.265 10.082 1.00 76.12 176 SER A C 1
ATOM 1279 O O . SER A 1 176 ? -5.298 12.560 10.994 1.00 76.12 176 SER A O 1
ATOM 1281 N N . GLN A 1 177 ? -4.302 13.098 9.063 1.00 70.50 177 GLN A N 1
ATOM 1282 C CA . GLN A 1 177 ? -4.948 14.412 8.946 1.00 70.50 177 GLN A CA 1
ATOM 1283 C C . GLN A 1 177 ? -6.469 14.298 8.757 1.00 70.50 177 GLN A C 1
ATOM 1285 O O . GLN A 1 177 ? -7.228 15.088 9.315 1.00 70.50 177 GLN A O 1
ATOM 1290 N N . SER A 1 178 ? -6.937 13.299 8.001 1.00 59.50 178 SER A N 1
ATOM 1291 C CA . SER A 1 178 ? -8.370 13.055 7.801 1.00 59.50 178 SER A CA 1
ATOM 1292 C C . SER A 1 178 ? -9.076 12.500 9.046 1.00 59.50 178 SER A C 1
ATOM 1294 O O . SER A 1 178 ? -10.240 12.827 9.279 1.00 59.50 178 SER A O 1
ATOM 1296 N N . ASP A 1 179 ? -8.374 11.707 9.861 1.00 56.78 179 ASP A N 1
ATOM 1297 C CA . ASP A 1 179 ? -8.853 11.180 11.145 1.00 56.78 179 ASP A CA 1
ATOM 1298 C C . ASP A 1 179 ? -8.878 12.278 12.224 1.00 56.78 179 ASP A C 1
ATOM 1300 O O . ASP A 1 179 ? -9.702 12.234 13.132 1.00 56.78 179 ASP A O 1
ATOM 1304 N N . GLN A 1 180 ? -8.037 13.310 12.093 1.00 51.41 180 GLN A N 1
ATOM 1305 C CA . GLN A 1 180 ? -8.052 14.508 12.942 1.00 51.41 180 GLN A CA 1
ATOM 1306 C C . GLN A 1 180 ? -9.142 15.528 12.554 1.00 51.41 180 GLN A C 1
ATOM 1308 O O . GLN A 1 180 ? -9.263 16.577 13.192 1.00 51.41 180 GLN A O 1
ATOM 1313 N N . HIS A 1 181 ? -9.965 15.255 11.532 1.00 46.56 181 HIS A N 1
ATOM 1314 C CA . HIS A 1 181 ? -11.045 16.163 11.149 1.00 46.56 181 HIS A CA 1
ATOM 1315 C C . HIS A 1 181 ? -12.134 16.193 12.243 1.00 46.56 181 HIS A C 1
ATOM 1317 O O . HIS A 1 181 ? -12.734 15.156 12.533 1.00 46.56 181 HIS A O 1
ATOM 1323 N N . PRO A 1 182 ? -12.506 17.369 12.791 1.00 51.84 182 PRO A N 1
ATOM 1324 C CA . PRO A 1 182 ? -13.254 17.502 14.054 1.00 51.84 182 PRO A CA 1
ATOM 1325 C C . PRO A 1 182 ? -14.677 16.913 14.084 1.00 51.84 182 PRO A C 1
ATOM 1327 O O . PRO A 1 182 ? -15.327 16.955 15.121 1.00 51.84 182 PRO A O 1
ATOM 1330 N N . ASN A 1 183 ? -15.173 16.376 12.966 1.00 58.12 183 ASN A N 1
ATOM 1331 C CA . ASN A 1 183 ? -16.511 15.790 12.843 1.00 58.12 183 ASN A CA 1
ATOM 1332 C C . ASN A 1 183 ? -16.498 14.303 12.437 1.00 58.12 183 ASN A C 1
ATOM 1334 O O . ASN A 1 183 ? -17.572 13.702 12.343 1.00 58.12 183 ASN A O 1
ATOM 1338 N N . ARG A 1 184 ? -15.327 13.693 12.190 1.00 61.06 184 ARG A N 1
ATOM 1339 C CA . ARG A 1 184 ? -15.224 12.288 11.769 1.00 61.06 184 ARG A CA 1
ATOM 1340 C C . ARG A 1 184 ? -14.838 11.410 12.970 1.00 61.06 184 ARG A C 1
ATOM 1342 O O . ARG A 1 184 ? -13.956 11.797 13.726 1.00 61.06 184 ARG A O 1
ATOM 1349 N N . PRO A 1 185 ? -15.504 10.263 13.185 1.00 73.62 185 PRO A N 1
ATOM 1350 C CA . PRO A 1 185 ? -15.160 9.382 14.296 1.00 73.62 185 PRO A CA 1
ATOM 1351 C C . PRO A 1 185 ? -13.808 8.699 14.088 1.00 73.62 185 PRO A C 1
ATOM 1353 O O . PRO A 1 185 ? -13.556 8.165 13.007 1.00 73.62 185 PRO A O 1
ATOM 1356 N N . GLN A 1 186 ? -13.019 8.582 15.152 1.00 81.12 186 GLN A N 1
ATOM 1357 C CA . GLN A 1 186 ? -11.906 7.642 15.237 1.00 81.12 186 GLN A CA 1
ATOM 1358 C C . GLN A 1 186 ? -12.456 6.213 15.315 1.00 81.12 186 GLN A C 1
ATOM 1360 O O . GLN A 1 186 ? -13.264 5.913 16.195 1.00 81.12 186 GLN A O 1
ATOM 1365 N N . ARG A 1 187 ? -12.028 5.324 14.411 1.00 82.38 187 ARG A N 1
ATOM 1366 C CA . ARG A 1 187 ? -12.347 3.888 14.478 1.00 82.38 187 ARG A CA 1
ATOM 1367 C C . ARG A 1 187 ? -11.363 3.211 15.431 1.00 82.38 187 ARG A C 1
ATOM 1369 O O . ARG A 1 187 ? -10.161 3.353 15.244 1.00 82.38 187 ARG A O 1
ATOM 1376 N N . LEU A 1 188 ? -11.877 2.534 16.452 1.00 83.56 188 LEU A N 1
ATOM 1377 C CA . LEU A 1 188 ? -11.072 1.964 17.538 1.00 83.56 188 LEU A CA 1
ATOM 1378 C C . LEU A 1 188 ? -11.217 0.448 17.593 1.00 83.56 188 LEU A C 1
ATOM 1380 O O . LEU A 1 188 ? -10.222 -0.262 17.613 1.00 83.56 188 LEU A O 1
ATOM 1384 N N . ASP A 1 189 ? -12.459 -0.029 17.577 1.00 86.75 189 ASP A N 1
ATOM 1385 C CA . ASP A 1 189 ? -12.806 -1.444 17.686 1.00 86.75 189 ASP A CA 1
ATOM 1386 C C . ASP A 1 189 ? -12.118 -2.160 18.870 1.00 86.75 189 ASP A C 1
ATOM 1388 O O . ASP A 1 189 ? -11.549 -3.244 18.746 1.00 86.75 189 ASP A O 1
ATOM 1392 N N . LEU A 1 190 ? -12.163 -1.516 20.040 1.00 88.00 190 LEU A N 1
ATOM 1393 C CA . LEU A 1 190 ? -11.494 -1.962 21.265 1.00 88.00 190 LEU A CA 1
ATOM 1394 C C . LEU A 1 190 ? -12.500 -2.553 22.262 1.00 88.00 190 LEU A C 1
ATOM 1396 O O . LEU A 1 190 ? -13.603 -2.013 22.382 1.00 88.00 190 LEU A O 1
ATOM 1400 N N . PRO A 1 191 ? -12.140 -3.601 23.027 1.00 93.38 191 PRO A N 1
ATOM 1401 C CA . PRO A 1 191 ? -12.949 -4.046 24.156 1.00 93.38 191 PRO A CA 1
ATOM 1402 C C . PRO A 1 191 ? -13.018 -2.941 25.216 1.00 93.38 191 PRO A C 1
ATOM 1404 O O . PRO A 1 191 ? -12.011 -2.304 25.528 1.00 93.38 191 PRO A O 1
ATOM 1407 N N . VAL A 1 192 ? -14.206 -2.711 25.769 1.00 96.31 192 VAL A N 1
ATOM 1408 C CA . VAL A 1 192 ? -14.437 -1.682 26.792 1.00 96.31 192 VAL A CA 1
ATOM 1409 C C . VAL A 1 192 ? -15.331 -2.210 27.901 1.00 96.31 192 VAL A C 1
ATOM 1411 O O . VAL A 1 192 ? -16.150 -3.102 27.694 1.00 96.31 192 VAL A O 1
ATOM 1414 N N . VAL A 1 193 ? -15.192 -1.628 29.089 1.00 96.31 193 VAL A N 1
ATOM 1415 C CA . VAL A 1 193 ? -16.127 -1.857 30.194 1.00 96.31 193 VAL A CA 1
ATOM 1416 C C . VAL A 1 193 ? -17.240 -0.825 30.091 1.00 96.31 193 VAL A C 1
ATOM 1418 O O . VAL A 1 193 ? -16.968 0.366 29.933 1.00 96.31 193 VAL A O 1
ATOM 1421 N N . VAL A 1 194 ? -18.488 -1.280 30.177 1.00 96.69 194 VAL A N 1
ATOM 1422 C CA . VAL A 1 194 ? -19.676 -0.425 30.122 1.00 96.69 194 VAL A CA 1
ATOM 1423 C C . VAL A 1 194 ? -20.567 -0.741 31.318 1.00 96.69 194 VAL A C 1
ATOM 1425 O O . VAL A 1 194 ? -20.970 -1.883 31.522 1.00 96.69 194 VAL A O 1
ATOM 1428 N N . GLU A 1 195 ? -20.912 0.280 32.097 1.00 97.06 195 GLU A N 1
ATOM 1429 C CA . GLU A 1 195 ? -22.042 0.214 33.024 1.00 97.06 195 GLU A CA 1
ATOM 1430 C C . GLU A 1 195 ? -23.314 0.377 32.193 1.00 97.06 195 GLU A C 1
ATOM 1432 O O . GLU A 1 195 ? -23.574 1.473 31.703 1.00 97.06 195 GLU A O 1
ATOM 1437 N N . ALA A 1 196 ? -24.111 -0.673 32.008 1.00 94.75 196 ALA A N 1
ATOM 1438 C CA . ALA A 1 196 ? -25.357 -0.604 31.246 1.00 94.75 196 ALA A CA 1
ATOM 1439 C C . ALA A 1 196 ? -26.501 -1.316 31.971 1.00 94.75 196 ALA A C 1
ATOM 1441 O O . ALA A 1 196 ? -26.280 -2.254 32.733 1.00 94.75 196 ALA A O 1
ATOM 1442 N N . SER A 1 197 ? -27.730 -0.880 31.704 1.00 92.44 197 SER A N 1
ATOM 1443 C CA . SER A 1 197 ? -28.934 -1.661 31.987 1.00 92.44 197 SER A CA 1
ATOM 1444 C C . SER A 1 197 ? -29.627 -2.065 30.689 1.00 92.44 197 SER A C 1
ATOM 1446 O O . SER A 1 197 ? -29.465 -1.416 29.655 1.00 92.44 197 SER A O 1
ATOM 1448 N N . GLU A 1 198 ? -30.405 -3.137 30.743 1.00 90.50 198 GLU A N 1
ATOM 1449 C CA . GLU A 1 198 ? -31.255 -3.595 29.648 1.00 90.50 198 GLU A CA 1
ATOM 1450 C C . GLU A 1 198 ? -32.711 -3.541 30.129 1.00 90.50 198 GLU A C 1
ATOM 1452 O O . GLU A 1 198 ? -33.011 -3.900 31.270 1.00 90.50 198 GLU A O 1
ATOM 1457 N N . GLN A 1 199 ? -33.602 -2.995 29.299 1.00 84.69 199 GLN A N 1
ATOM 1458 C CA . GLN A 1 199 ? -35.036 -2.985 29.567 1.00 84.69 199 GLN A CA 1
ATOM 1459 C C . GLN A 1 199 ? -35.818 -3.121 28.256 1.00 84.69 199 GLN A C 1
ATOM 1461 O O . GLN A 1 199 ? -35.803 -2.211 27.422 1.00 84.69 199 GLN A O 1
ATOM 1466 N N . ALA A 1 200 ? -36.563 -4.221 28.115 1.00 83.19 200 ALA A N 1
ATOM 1467 C CA . ALA A 1 200 ? -37.444 -4.503 26.976 1.00 83.19 200 ALA A CA 1
ATOM 1468 C C . ALA A 1 200 ? -36.734 -4.469 25.601 1.00 83.19 200 ALA A C 1
ATOM 1470 O O . ALA A 1 200 ? -37.216 -3.857 24.647 1.00 83.19 200 ALA A O 1
ATOM 1471 N N . GLY A 1 201 ? -35.564 -5.099 25.509 1.00 79.81 201 GLY A N 1
ATOM 1472 C CA . GLY A 1 201 ? -34.703 -5.170 24.327 1.00 79.81 201 GLY A CA 1
ATOM 1473 C C . GLY A 1 201 ? -33.855 -3.917 24.081 1.00 79.81 201 GLY A C 1
ATOM 1474 O O . GLY A 1 201 ? -33.123 -3.840 23.091 1.00 79.81 201 GLY A O 1
ATOM 1475 N N . ARG A 1 202 ? -33.941 -2.898 24.947 1.00 86.81 202 ARG A N 1
ATOM 1476 C CA . ARG A 1 202 ? -33.177 -1.652 24.807 1.00 86.81 202 ARG A CA 1
ATOM 1477 C C . ARG A 1 202 ? -32.049 -1.575 25.815 1.00 86.81 202 ARG A C 1
ATOM 1479 O O . ARG A 1 202 ? -32.277 -1.591 27.023 1.00 86.81 202 ARG A O 1
ATOM 1486 N N . TRP A 1 203 ? -30.843 -1.394 25.293 1.00 93.38 203 TRP A N 1
ATOM 1487 C CA . TRP A 1 203 ? -29.639 -1.239 26.088 1.00 93.38 203 TRP A CA 1
ATOM 1488 C C . TRP A 1 203 ? -29.421 0.235 26.418 1.00 93.38 203 TRP A C 1
ATOM 1490 O O . TRP A 1 203 ? -29.454 1.101 25.544 1.00 93.38 203 TRP A O 1
ATOM 1500 N N . LYS A 1 204 ? -29.180 0.523 27.696 1.00 94.31 204 LYS A N 1
ATOM 1501 C CA . LYS A 1 204 ? -28.951 1.867 28.228 1.00 94.31 204 LYS A CA 1
ATOM 1502 C C . LYS A 1 204 ? -27.594 1.933 28.929 1.00 94.31 204 LYS A C 1
ATOM 1504 O O . LYS A 1 204 ? -27.524 1.762 30.148 1.00 94.31 204 LYS A O 1
ATOM 1509 N N . PRO A 1 205 ? -26.511 2.193 28.179 1.00 96.56 205 PRO A N 1
ATOM 1510 C CA . PRO A 1 205 ? -25.224 2.543 28.765 1.00 96.56 205 PRO A CA 1
ATOM 1511 C C . PRO A 1 205 ? -25.353 3.787 29.652 1.00 96.56 205 PRO A C 1
ATOM 1513 O O . PRO A 1 205 ? -25.995 4.759 29.258 1.00 96.56 205 PRO A O 1
ATOM 1516 N N . ARG A 1 206 ? -24.751 3.746 30.838 1.00 97.38 206 ARG A N 1
ATOM 1517 C CA . ARG A 1 206 ? -24.659 4.824 31.834 1.00 97.38 206 ARG A CA 1
ATOM 1518 C C . ARG A 1 206 ? -23.237 5.362 31.959 1.00 97.38 206 ARG A C 1
ATOM 1520 O O . ARG A 1 206 ? -23.067 6.554 32.191 1.00 97.38 206 ARG A O 1
ATOM 1527 N N . ALA A 1 207 ? -22.229 4.512 31.780 1.00 97.19 207 ALA A N 1
ATOM 1528 C CA . ALA A 1 207 ? -20.834 4.927 31.692 1.00 97.19 207 ALA A CA 1
ATOM 1529 C C . ALA A 1 207 ? -20.012 3.943 30.857 1.00 97.19 207 ALA A C 1
ATOM 1531 O O . ALA A 1 207 ? -20.360 2.768 30.759 1.00 97.19 207 ALA A O 1
ATOM 1532 N N . VAL A 1 208 ? -18.910 4.423 30.283 1.00 97.25 208 VAL A N 1
ATOM 1533 C CA . VAL A 1 208 ? -17.924 3.607 29.563 1.00 97.25 208 VAL A CA 1
ATOM 1534 C C . VAL A 1 208 ? -16.508 3.988 29.985 1.00 97.25 208 VAL A C 1
ATOM 1536 O O . VAL A 1 208 ? -16.212 5.165 30.193 1.00 97.25 208 VAL A O 1
ATOM 1539 N N . TRP A 1 209 ? -15.627 2.996 30.102 1.00 96.12 209 TRP A N 1
ATOM 1540 C CA . TRP A 1 209 ? -14.200 3.209 30.328 1.00 96.12 209 TRP A CA 1
ATOM 1541 C C . TRP A 1 209 ? -13.445 3.097 29.013 1.00 96.12 209 TRP A C 1
ATOM 1543 O O . TRP A 1 209 ? -13.510 2.071 28.337 1.00 96.12 209 TRP A O 1
ATOM 1553 N N . VAL A 1 210 ? -12.715 4.156 28.670 1.00 91.62 210 VAL A N 1
ATOM 1554 C CA . VAL A 1 210 ? -11.871 4.220 27.476 1.00 91.62 210 VAL A CA 1
ATOM 1555 C C . VAL A 1 210 ? -10.514 4.773 27.889 1.00 91.62 210 VAL A C 1
ATOM 1557 O O . VAL A 1 210 ? -10.456 5.889 28.402 1.00 91.62 210 VAL A O 1
ATOM 1560 N N . GLN A 1 211 ? -9.440 4.002 27.675 1.00 83.06 211 GLN A N 1
ATOM 1561 C CA . GLN A 1 211 ? -8.064 4.387 28.039 1.00 83.06 211 GLN A CA 1
ATOM 1562 C C . GLN A 1 211 ? -7.955 4.863 29.503 1.00 83.06 211 GLN A C 1
ATOM 1564 O O . GLN A 1 211 ? -7.516 5.977 29.773 1.00 83.06 211 GLN A O 1
ATOM 1569 N N . ASP A 1 212 ? -8.459 4.050 30.437 1.00 84.62 212 ASP A N 1
ATOM 1570 C CA . ASP A 1 212 ? -8.490 4.309 31.889 1.00 84.62 212 ASP A CA 1
ATOM 1571 C C . ASP A 1 212 ? -9.298 5.536 32.346 1.00 84.62 212 ASP A C 1
ATOM 1573 O O . ASP A 1 212 ? -9.410 5.813 33.542 1.00 84.62 212 ASP A O 1
ATOM 1577 N N . LYS A 1 213 ? -9.955 6.240 31.420 1.00 91.75 213 LYS A N 1
ATOM 1578 C CA . LYS A 1 213 ? -10.877 7.331 31.727 1.00 91.75 213 LYS A CA 1
ATOM 1579 C C . LYS A 1 213 ? -12.323 6.844 31.700 1.00 91.75 213 LYS A C 1
ATOM 1581 O O . LYS A 1 213 ? -12.780 6.274 30.709 1.00 91.75 213 LYS A O 1
ATOM 1586 N N . ARG A 1 214 ? -13.066 7.136 32.771 1.00 95.88 214 ARG A N 1
ATOM 1587 C CA . ARG A 1 214 ? -14.520 6.938 32.835 1.00 95.88 214 ARG A CA 1
ATOM 1588 C C . ARG A 1 214 ? -15.240 8.108 32.167 1.00 95.88 214 ARG A C 1
ATOM 1590 O O . ARG A 1 214 ? -15.011 9.265 32.518 1.00 95.88 214 ARG A O 1
ATOM 1597 N N . TRP A 1 215 ? -16.137 7.789 31.247 1.00 96.62 215 TRP A N 1
ATOM 1598 C CA . TRP A 1 215 ? -17.014 8.733 30.566 1.00 96.62 215 TRP A CA 1
ATOM 1599 C C . TRP A 1 215 ? -18.458 8.457 30.965 1.00 96.62 215 TRP A C 1
ATOM 1601 O O . TRP A 1 215 ? -18.925 7.323 30.857 1.00 96.62 215 TRP A O 1
ATOM 1611 N N . GLU A 1 216 ? -19.158 9.483 31.435 1.00 97.56 216 GLU A N 1
ATOM 1612 C CA . GLU A 1 216 ? -20.563 9.372 31.834 1.00 97.56 216 GLU A CA 1
ATOM 1613 C C . GLU A 1 216 ? -21.456 9.593 30.628 1.00 97.56 216 GLU A C 1
ATOM 1615 O O . GLU A 1 216 ? -21.293 10.586 29.925 1.00 97.56 216 GLU A O 1
ATOM 1620 N N . ILE A 1 217 ? -22.401 8.686 30.390 1.00 97.56 217 ILE A N 1
ATOM 1621 C CA . ILE A 1 217 ? -23.344 8.809 29.284 1.00 97.56 217 ILE A CA 1
ATOM 1622 C C . ILE A 1 217 ? -24.445 9.790 29.678 1.00 97.56 217 ILE A C 1
ATOM 1624 O O . ILE A 1 217 ? -25.178 9.570 30.641 1.00 97.56 217 ILE A O 1
ATOM 1628 N N . VAL A 1 218 ? -24.547 10.873 28.913 1.00 96.50 218 VAL A N 1
ATOM 1629 C CA . VAL A 1 218 ? -25.496 11.976 29.118 1.00 96.50 218 VAL A CA 1
ATOM 1630 C C . VAL A 1 218 ? -26.581 12.020 28.040 1.00 96.50 218 VAL A C 1
ATOM 1632 O O . VAL A 1 218 ? -27.591 12.696 28.220 1.00 96.50 218 VAL A O 1
ATOM 1635 N N . GLY A 1 219 ? -26.408 11.279 26.941 1.00 94.31 219 GLY A N 1
ATOM 1636 C CA . GLY A 1 219 ? -27.384 11.190 25.860 1.00 94.31 219 GLY A CA 1
ATOM 1637 C C . GLY A 1 219 ? -27.341 9.852 25.125 1.00 94.31 219 GLY A C 1
ATOM 1638 O O . GLY A 1 219 ? -26.308 9.187 25.056 1.00 94.31 219 GLY A O 1
ATOM 1639 N N . TRP A 1 220 ? -28.476 9.465 24.542 1.00 93.69 220 TRP A N 1
ATOM 1640 C CA . TRP A 1 220 ? -28.624 8.243 23.750 1.00 93.69 220 TRP A CA 1
ATOM 1641 C C . TRP A 1 220 ? -29.101 8.596 22.347 1.00 93.69 220 TRP A C 1
ATOM 1643 O O . TRP A 1 220 ? -30.048 9.361 22.167 1.00 93.69 220 TRP A O 1
ATOM 1653 N N . GLY A 1 221 ? -28.431 8.028 21.354 1.00 90.12 221 GLY A N 1
ATOM 1654 C CA . GLY A 1 221 ? -28.782 8.122 19.949 1.00 90.12 221 GLY A CA 1
ATOM 1655 C C . GLY A 1 221 ? -29.498 6.869 19.455 1.00 90.12 221 GLY A C 1
ATOM 1656 O O . GLY A 1 221 ? -30.234 6.197 20.178 1.00 90.12 221 GLY A O 1
ATOM 1657 N N . ARG A 1 222 ? -29.282 6.552 18.176 1.00 89.44 222 ARG A N 1
ATOM 1658 C CA . ARG A 1 222 ? -29.859 5.366 17.541 1.00 89.44 222 ARG A CA 1
ATOM 1659 C C . ARG A 1 222 ? -29.286 4.085 18.153 1.00 89.44 222 ARG A C 1
ATOM 1661 O O . ARG A 1 222 ? -28.080 3.980 18.362 1.00 89.44 222 ARG A O 1
ATOM 1668 N N . GLN A 1 223 ? -30.161 3.104 18.345 1.00 94.38 223 GLN A N 1
ATOM 1669 C CA . GLN A 1 223 ? -29.802 1.718 18.617 1.00 94.38 223 GLN A CA 1
ATOM 1670 C C . GLN A 1 223 ? -30.274 0.844 17.448 1.00 94.38 223 GLN A C 1
ATOM 1672 O O . GLN A 1 223 ? -31.355 1.079 16.899 1.00 94.38 223 GLN A O 1
ATOM 1677 N N . SER A 1 224 ? -29.477 -0.147 17.058 1.00 93.12 224 SER A N 1
ATOM 1678 C CA . SER A 1 224 ? -29.842 -1.117 16.020 1.00 93.12 224 SER A CA 1
ATOM 1679 C C . SER A 1 224 ? -29.261 -2.494 16.309 1.00 93.12 224 SER A C 1
ATOM 1681 O O . SER A 1 224 ? -28.052 -2.625 16.516 1.00 93.12 224 SER A O 1
ATOM 1683 N N . GLU A 1 225 ? -30.119 -3.504 16.256 1.00 93.38 225 GLU A N 1
ATOM 1684 C CA . GLU A 1 225 ? -29.730 -4.910 16.252 1.00 93.38 225 GLU A CA 1
ATOM 1685 C C . GLU A 1 225 ? -29.122 -5.300 14.900 1.00 93.38 225 GLU A C 1
ATOM 1687 O O . GLU A 1 225 ? -29.555 -4.835 13.842 1.00 93.38 225 GLU A O 1
ATOM 1692 N N . GLN A 1 226 ? -28.073 -6.108 14.949 1.00 90.94 226 GLN A N 1
ATOM 1693 C CA . GLN A 1 226 ? -27.339 -6.607 13.795 1.00 90.94 226 GLN A CA 1
ATOM 1694 C C . GLN A 1 226 ? -27.752 -8.051 13.492 1.00 90.94 226 GLN A C 1
ATOM 1696 O O . GLN A 1 226 ? -28.214 -8.775 14.367 1.00 90.94 226 GLN A O 1
ATOM 1701 N N . ALA A 1 227 ? -27.509 -8.514 12.263 1.00 83.94 227 ALA A N 1
ATOM 1702 C CA . ALA A 1 227 ? -27.842 -9.883 11.850 1.00 83.94 227 ALA A CA 1
ATOM 1703 C C . ALA A 1 227 ? -27.155 -10.979 12.693 1.00 83.94 227 ALA A C 1
ATOM 1705 O O . ALA A 1 227 ? -27.636 -12.106 12.744 1.00 83.94 227 ALA A O 1
ATOM 1706 N N . ASN A 1 228 ? -26.040 -10.656 13.356 1.00 85.06 228 ASN A N 1
ATOM 1707 C CA . ASN A 1 228 ? -25.319 -11.559 14.256 1.00 85.06 228 ASN A CA 1
ATOM 1708 C C . ASN A 1 228 ? -25.823 -11.508 15.715 1.00 85.06 228 ASN A C 1
ATOM 1710 O O . ASN A 1 228 ? -25.155 -12.038 16.596 1.00 85.06 228 ASN A O 1
ATOM 1714 N N . GLY A 1 229 ? -26.944 -10.832 15.987 1.00 86.19 229 GLY A N 1
ATOM 1715 C CA . GLY A 1 229 ? -27.518 -10.675 17.326 1.00 86.19 229 GLY A CA 1
ATOM 1716 C C . GLY A 1 229 ? -26.857 -9.593 18.185 1.00 86.19 229 GLY A C 1
ATOM 1717 O O . GLY A 1 229 ? -27.347 -9.294 19.268 1.00 86.19 229 GLY A O 1
ATOM 1718 N N . SER A 1 230 ? -25.769 -8.963 17.732 1.00 93.12 230 SER A N 1
ATOM 1719 C CA . SER A 1 230 ? -25.175 -7.840 18.466 1.00 93.12 230 SER A CA 1
ATOM 1720 C C . SER A 1 230 ? -26.040 -6.583 18.375 1.00 93.12 230 SER A C 1
ATOM 1722 O O . SER A 1 230 ? -26.774 -6.368 17.408 1.00 93.12 230 SER A O 1
ATOM 1724 N N . VAL A 1 231 ? -25.940 -5.716 19.377 1.00 94.94 231 VAL A N 1
ATOM 1725 C CA . VAL A 1 231 ? -26.666 -4.448 19.421 1.00 94.94 231 VAL A CA 1
ATOM 1726 C C . VAL A 1 231 ? -25.676 -3.299 19.406 1.00 94.94 231 VAL A C 1
ATOM 1728 O O . VAL A 1 231 ? -24.844 -3.177 20.299 1.00 94.94 231 VAL A O 1
ATOM 1731 N N . VAL A 1 232 ? -25.813 -2.416 18.418 1.00 96.00 232 VAL A N 1
ATOM 1732 C CA . VAL A 1 232 ? -25.045 -1.170 18.331 1.00 96.00 232 VAL A CA 1
ATOM 1733 C C . VAL A 1 232 ? -25.849 -0.038 18.960 1.00 96.00 232 VAL A C 1
ATOM 1735 O O . VAL A 1 232 ? -27.016 0.146 18.612 1.00 96.00 232 VAL A O 1
ATOM 1738 N N . VAL A 1 233 ? -25.228 0.727 19.856 1.00 96.19 233 VAL A N 1
ATOM 1739 C CA . VAL A 1 233 ? -25.802 1.878 20.557 1.00 96.19 233 VAL A CA 1
ATOM 1740 C C . VAL A 1 233 ? -24.915 3.101 20.334 1.00 96.19 233 VAL A C 1
ATOM 1742 O O . VAL A 1 233 ? -23.741 3.115 20.705 1.00 96.19 233 VAL A O 1
ATOM 1745 N N . MET A 1 234 ? -25.494 4.158 19.770 1.00 96.25 234 MET A N 1
ATOM 1746 C CA . MET A 1 234 ? -24.878 5.483 19.757 1.00 96.25 234 MET A CA 1
ATOM 1747 C C . MET A 1 234 ? -25.150 6.200 21.075 1.00 96.25 234 MET A C 1
ATOM 1749 O O . MET A 1 234 ? -26.301 6.282 21.501 1.00 96.25 234 MET A O 1
ATOM 1753 N N . VAL A 1 235 ? -24.119 6.763 21.697 1.00 96.31 235 VAL A N 1
ATOM 1754 C CA . VAL A 1 235 ? -24.234 7.508 22.957 1.00 96.31 235 VAL A CA 1
ATOM 1755 C C . VAL A 1 235 ? -23.445 8.811 22.915 1.00 96.31 235 VAL A C 1
ATOM 1757 O O . VAL A 1 235 ? -22.436 8.925 22.220 1.00 96.31 235 VAL A O 1
ATOM 1760 N N . GLU A 1 236 ? -23.914 9.796 23.668 1.00 95.88 236 GLU A N 1
ATOM 1761 C CA . GLU A 1 236 ? -23.200 11.031 23.971 1.00 95.88 236 GLU A CA 1
ATOM 1762 C C . GLU A 1 236 ? -22.737 10.977 25.422 1.00 95.88 236 GLU A C 1
ATOM 1764 O O . GLU A 1 236 ? -23.501 10.604 26.315 1.00 95.88 236 GLU A O 1
ATOM 1769 N N . ALA A 1 237 ? -21.480 11.330 25.649 1.00 94.94 237 ALA A N 1
ATOM 1770 C CA . ALA A 1 237 ? -20.864 11.340 26.955 1.00 94.94 237 ALA A CA 1
ATOM 1771 C C . ALA A 1 237 ? -20.483 12.756 27.394 1.00 94.94 237 ALA A C 1
ATOM 1773 O O . ALA A 1 237 ? -20.366 13.687 26.591 1.00 94.94 237 ALA A O 1
ATOM 1774 N N . ASN A 1 238 ? -20.281 12.909 28.698 1.00 92.06 238 ASN A N 1
ATOM 1775 C CA . ASN A 1 238 ? -19.839 14.151 29.307 1.00 92.06 238 ASN A CA 1
ATOM 1776 C C . ASN A 1 238 ? -18.598 14.732 28.604 1.00 92.06 238 ASN A C 1
ATOM 1778 O O . ASN A 1 238 ? -17.747 14.024 28.068 1.00 92.06 238 ASN A O 1
ATOM 1782 N N . GLY A 1 239 ? -18.508 16.061 28.578 1.00 86.69 239 GLY A N 1
ATOM 1783 C CA . GLY A 1 239 ? -17.446 16.758 27.854 1.00 86.69 239 GLY A CA 1
ATOM 1784 C C . GLY A 1 239 ? -17.628 16.791 26.336 1.00 86.69 239 GLY A C 1
ATOM 1785 O O . GLY A 1 239 ? -16.742 17.304 25.671 1.00 86.69 239 GLY A O 1
ATOM 1786 N N . GLY A 1 240 ? -18.747 16.298 25.788 1.00 86.75 240 GLY A N 1
ATOM 1787 C CA . GLY A 1 240 ? -19.083 16.396 24.361 1.00 86.75 240 GLY A CA 1
ATOM 1788 C C . GLY A 1 240 ? -18.520 15.265 23.496 1.00 86.75 240 GLY A C 1
ATOM 1789 O O . GLY A 1 240 ? -18.504 15.383 22.269 1.00 86.75 240 GLY A O 1
ATOM 1790 N N . ALA A 1 241 ? -18.042 14.179 24.112 1.00 91.06 241 ALA A N 1
ATOM 1791 C CA . ALA A 1 241 ? -17.652 12.983 23.376 1.00 91.06 241 ALA A CA 1
ATOM 1792 C C . ALA A 1 241 ? -18.892 12.233 22.870 1.00 91.06 241 ALA A C 1
ATOM 1794 O O . ALA A 1 241 ? -19.936 12.232 23.516 1.00 91.06 241 ALA A O 1
ATOM 1795 N N . ARG A 1 242 ? -18.780 11.536 21.740 1.00 94.25 242 ARG A N 1
ATOM 1796 C CA . ARG A 1 242 ? -19.787 10.552 21.309 1.00 94.25 242 ARG A CA 1
ATOM 1797 C C . ARG A 1 242 ? -19.126 9.210 21.071 1.00 94.25 242 ARG A C 1
ATOM 1799 O O . ARG A 1 242 ? -17.988 9.165 20.610 1.00 94.25 242 ARG A O 1
ATOM 1806 N N . PHE A 1 243 ? -19.844 8.130 21.335 1.00 95.50 243 PHE A N 1
ATOM 1807 C CA . PHE A 1 243 ? -19.352 6.772 21.148 1.00 95.50 243 PHE A CA 1
ATOM 1808 C C . PHE A 1 243 ? -20.362 5.928 20.385 1.00 95.50 243 PHE A C 1
ATOM 1810 O O . PHE A 1 243 ? -21.568 6.037 20.594 1.00 95.50 243 PHE A O 1
ATOM 1817 N N . GLU A 1 244 ? -19.847 5.065 19.520 1.00 96.56 244 GLU A N 1
ATOM 1818 C CA . GLU A 1 244 ? -20.579 3.930 18.987 1.00 96.56 244 GLU A CA 1
ATOM 1819 C C . GLU A 1 244 ? -20.128 2.679 19.730 1.00 96.56 244 GLU A C 1
ATOM 1821 O O . GLU A 1 244 ? -19.012 2.189 19.534 1.00 96.56 244 GLU A O 1
ATOM 1826 N N . LEU A 1 245 ? -20.996 2.189 20.604 1.00 97.06 245 LEU A N 1
ATOM 1827 C CA . LEU A 1 245 ? -20.768 0.995 21.398 1.00 97.06 245 LEU A CA 1
ATOM 1828 C C . LEU A 1 245 ? -21.497 -0.178 20.754 1.00 97.06 245 LEU A C 1
ATOM 1830 O O . LEU A 1 245 ? -22.595 -0.010 20.234 1.00 97.06 245 LEU A O 1
ATOM 1834 N N . VAL A 1 246 ? -20.918 -1.368 20.814 1.00 96.94 246 VAL A N 1
ATOM 1835 C CA . VAL A 1 246 ? -21.605 -2.605 20.446 1.00 96.94 246 VAL A CA 1
ATOM 1836 C C . VAL A 1 246 ? -21.544 -3.580 21.607 1.00 96.94 246 VAL A C 1
ATOM 1838 O O . VAL A 1 246 ? -20.497 -3.708 22.239 1.00 96.94 246 VAL A O 1
ATOM 1841 N N . VAL A 1 247 ? -22.660 -4.250 21.877 1.00 95.88 247 VAL A N 1
ATOM 1842 C CA . VAL A 1 247 ? -22.740 -5.367 22.816 1.00 95.88 247 VAL A CA 1
ATOM 1843 C C . VAL A 1 247 ? -23.079 -6.637 22.062 1.00 95.88 247 VAL A C 1
ATOM 1845 O O . VAL A 1 247 ? -24.033 -6.683 21.284 1.00 95.88 247 VAL A O 1
ATOM 1848 N N . ASP A 1 248 ? -22.292 -7.676 22.289 1.00 93.00 248 ASP A N 1
ATOM 1849 C CA . ASP A 1 248 ? -22.692 -9.032 21.952 1.00 93.00 248 ASP A CA 1
ATOM 1850 C C . ASP A 1 248 ? -23.670 -9.511 23.034 1.00 93.00 248 ASP A C 1
ATOM 1852 O O . ASP A 1 248 ? -23.305 -9.644 24.202 1.00 93.00 248 ASP A O 1
ATOM 1856 N N . VAL A 1 249 ? -24.936 -9.715 22.668 1.00 89.50 249 VAL A N 1
ATOM 1857 C CA . VAL A 1 249 ? -26.005 -10.021 23.637 1.00 89.50 249 VAL A CA 1
ATOM 1858 C C . VAL A 1 249 ? -25.877 -11.408 24.266 1.00 89.50 249 VAL A C 1
ATOM 1860 O O . VAL A 1 249 ? -26.510 -11.666 25.285 1.00 89.50 249 VAL A O 1
ATOM 1863 N N . VAL A 1 250 ? -25.074 -12.297 23.675 1.00 87.31 250 VAL A N 1
ATOM 1864 C CA . VAL A 1 250 ? -24.870 -13.663 24.169 1.00 87.31 250 VAL A CA 1
ATOM 1865 C C . VAL A 1 250 ? -23.776 -13.678 25.231 1.00 87.31 250 VAL A C 1
ATOM 1867 O O . VAL A 1 250 ? -23.949 -14.254 26.300 1.00 87.31 250 VAL A O 1
ATOM 1870 N N . SER A 1 251 ? -22.647 -13.032 24.947 1.00 89.56 251 SER A N 1
ATOM 1871 C CA . SER A 1 251 ? -21.483 -12.981 25.838 1.00 89.56 251 SER A CA 1
ATOM 1872 C C . SER A 1 251 ? -21.511 -11.810 26.824 1.00 89.56 251 SER A C 1
ATOM 1874 O O . SER A 1 251 ? -20.760 -11.810 27.798 1.00 89.56 251 SER A O 1
ATOM 1876 N N . GLY A 1 252 ? -22.335 -10.790 26.568 1.00 89.44 252 GLY A N 1
ATOM 1877 C CA . GLY A 1 252 ? -22.363 -9.539 27.326 1.00 89.44 252 GLY A CA 1
ATOM 1878 C C . GLY A 1 252 ? -21.131 -8.654 27.111 1.00 89.44 252 GLY A C 1
ATOM 1879 O O . GLY A 1 252 ? -20.970 -7.653 27.812 1.00 89.44 252 GLY A O 1
ATOM 1880 N N . GLN A 1 253 ? -20.243 -9.003 26.173 1.00 93.75 253 GLN A N 1
ATOM 1881 C CA . GLN A 1 253 ? -19.029 -8.236 25.916 1.00 93.75 253 GLN A CA 1
ATOM 1882 C C . GLN A 1 253 ? -19.321 -6.963 25.126 1.00 93.75 253 GLN A C 1
ATOM 1884 O O . GLN A 1 253 ? -20.027 -6.984 24.116 1.00 93.75 253 GLN A O 1
ATOM 1889 N N . TRP A 1 254 ? -18.712 -5.864 25.569 1.00 96.88 254 TRP A N 1
ATOM 1890 C CA . TRP A 1 254 ? -18.824 -4.559 24.934 1.00 96.88 254 TRP A CA 1
ATOM 1891 C C . TRP A 1 254 ? -17.558 -4.192 24.164 1.00 96.88 254 TRP A C 1
ATOM 1893 O O . TRP A 1 254 ? -16.435 -4.419 24.622 1.00 96.88 254 TRP A O 1
ATOM 1903 N N . ARG A 1 255 ? -17.741 -3.558 23.004 1.00 96.69 255 ARG A N 1
ATOM 1904 C CA . ARG A 1 255 ? -16.665 -2.935 22.226 1.00 96.69 255 ARG A CA 1
ATOM 1905 C C . ARG A 1 255 ? -17.021 -1.501 21.862 1.00 96.69 255 ARG A C 1
ATOM 1907 O O . ARG A 1 255 ? -18.182 -1.174 21.620 1.00 96.69 255 ARG A O 1
ATOM 1914 N N . LEU A 1 256 ? -16.002 -0.658 21.783 1.00 95.81 256 LEU A N 1
ATOM 1915 C CA . LEU A 1 256 ? -16.078 0.696 21.256 1.00 95.81 256 LEU A CA 1
ATOM 1916 C C . LEU A 1 256 ? -15.660 0.671 19.788 1.00 95.81 256 LEU A C 1
ATOM 1918 O O . LEU A 1 256 ? -14.474 0.579 19.481 1.00 95.81 256 LEU A O 1
ATOM 1922 N N . LEU A 1 257 ? -16.626 0.774 18.878 1.00 91.50 257 LEU A N 1
ATOM 1923 C CA . LEU A 1 257 ? -16.361 0.758 17.440 1.00 91.50 257 LEU A CA 1
ATOM 1924 C C . LEU A 1 257 ? -15.782 2.091 16.974 1.00 91.50 257 LEU A C 1
ATOM 1926 O O . LEU A 1 257 ? -14.798 2.128 16.228 1.00 91.50 257 LEU A O 1
ATOM 1930 N N . ARG A 1 258 ? -16.405 3.190 17.412 1.00 92.50 258 ARG A N 1
ATOM 1931 C CA . ARG A 1 258 ? -16.094 4.548 16.966 1.00 92.50 258 ARG A CA 1
ATOM 1932 C C . ARG A 1 258 ? -16.200 5.561 18.100 1.00 92.50 258 ARG A C 1
ATOM 1934 O O . ARG A 1 258 ? -17.130 5.487 18.897 1.00 92.50 258 ARG A O 1
ATOM 1941 N N . ALA A 1 259 ? -15.296 6.535 18.132 1.00 91.06 259 ALA A N 1
ATOM 1942 C CA . ALA A 1 259 ? -15.316 7.644 19.081 1.00 91.06 259 ALA A CA 1
ATOM 1943 C C . ALA A 1 259 ? -15.211 8.997 18.369 1.00 91.06 259 ALA A C 1
ATOM 1945 O O . ALA A 1 259 ? -14.368 9.192 17.499 1.00 91.06 259 ALA A O 1
ATOM 1946 N N . TRP A 1 260 ? -16.048 9.949 18.765 1.00 89.88 260 TRP A N 1
ATOM 1947 C CA . TRP A 1 260 ? -15.910 11.362 18.433 1.00 89.88 260 TRP A CA 1
ATOM 1948 C C . TRP A 1 260 ? -15.434 12.065 19.692 1.00 89.88 260 TRP A C 1
ATOM 1950 O O . TRP A 1 260 ? -16.209 12.230 20.631 1.00 89.88 260 TRP A O 1
ATOM 1960 N N . TRP A 1 261 ? -14.168 12.456 19.727 1.00 86.19 261 TRP A N 1
ATOM 1961 C CA . TRP A 1 261 ? -13.621 13.174 20.870 1.00 86.19 261 TRP A CA 1
ATOM 1962 C C . TRP A 1 261 ? -13.996 14.658 20.811 1.00 86.19 261 TRP A C 1
ATOM 1964 O O . TRP A 1 261 ? -14.067 15.230 19.719 1.00 86.19 261 TRP A O 1
ATOM 1974 N N . PRO A 1 262 ? -14.234 15.303 21.961 1.00 77.75 262 PRO A N 1
ATOM 1975 C CA . PRO A 1 262 ? -14.476 16.733 21.998 1.00 77.75 262 PRO A CA 1
ATOM 1976 C C . PRO A 1 262 ? -13.214 17.496 21.605 1.00 77.75 262 PRO A C 1
ATOM 1978 O O . PRO A 1 262 ? -12.094 17.035 21.837 1.00 77.75 262 PRO A O 1
ATOM 1981 N N . ARG A 1 263 ? -13.387 18.687 21.021 1.00 66.56 263 ARG A N 1
ATOM 1982 C CA . ARG A 1 263 ? -12.252 19.569 20.734 1.00 66.56 263 ARG A CA 1
ATOM 1983 C C . ARG A 1 263 ? -11.551 19.905 22.047 1.00 66.56 263 ARG A C 1
ATOM 1985 O O . ARG A 1 263 ? -12.189 20.418 22.964 1.00 66.56 263 ARG A O 1
ATOM 1992 N N . GLN A 1 264 ? -10.244 19.669 22.116 1.00 55.50 264 GLN A N 1
ATOM 1993 C CA . GLN A 1 264 ? -9.419 20.365 23.095 1.00 55.50 264 GLN A CA 1
ATOM 1994 C C . GLN A 1 264 ? -9.477 21.849 22.725 1.00 55.50 264 GLN A C 1
ATOM 1996 O O . GLN A 1 264 ? -9.010 22.247 21.658 1.00 55.50 264 GLN A O 1
ATOM 2001 N N . ILE A 1 265 ? -10.152 22.648 23.548 1.00 39.91 265 ILE A N 1
ATOM 2002 C CA . ILE A 1 265 ? -10.020 24.099 23.478 1.00 39.91 265 ILE A CA 1
ATOM 2003 C C . ILE A 1 265 ? -8.616 24.377 24.019 1.00 39.91 265 ILE A C 1
ATOM 2005 O O . ILE A 1 265 ? -8.341 24.047 25.173 1.00 39.91 265 ILE A O 1
ATOM 2009 N N . ALA A 1 266 ? -7.730 24.841 23.137 1.00 34.00 266 ALA A N 1
ATOM 2010 C CA . ALA A 1 266 ? -6.402 25.328 23.498 1.00 34.00 266 ALA A CA 1
ATOM 2011 C C . ALA A 1 266 ? -6.501 26.569 24.393 1.00 34.00 266 ALA A C 1
ATOM 2013 O O . ALA A 1 266 ? -7.463 27.350 24.198 1.00 34.00 266 ALA A O 1
#